Protein AF-A0AAD5RAQ6-F1 (afdb_monomer)

Organism: Parelaphostrongylus tenuis (NCBI:txid148309)

Mean predicted aligned error: 9.07 Å

Secondary structure (DSSP, 8-state):
-----------------GGGGGTTSEE-HHHHHHHHHHHHHHHHHHHHHHHHHHTS--TTHHHHHHHHHHHHHHHHHHHHHHHHH-EE-GGGHHHHHHHHHHHHHHHHHHSPTT-HHHHHHHHHHHHHHHHHHHHHHHHS-TT-HHHHHHHHHHHHHHHHH----HHHHHHHHHHHHHHHHHHHTT-

Foldseek 3Di:
DDDDDDPPPPPPPPPDPPVLVVQLDADEQVNLVVLVVVLCVQLVVLLVVLVVCVVPDDPVCVVVLVVSLVSLLVSLVVSLVSLVNGHYDPNCVLVSLLSNLVSLQSNLVSDDAQDPSSLVSLVSSLVSLVVVLVVCVVPDDLQDPVNVVSLVVNVVSCVRSVDDPPVSVVVSVVSVVVNVVVVVVVD

Nearest PDB structures (foldseek):
  7oqw-assembly1_A-2  TM=5.936E-01  e=3.559E-02  Homo sapiens
  7oqg-assembly1_A  TM=5.899E-01  e=5.285E-02  Homo sapiens
  6bqt-assembly4_K  TM=6.712E-01  e=1.224E-01  Homo sapiens
  6f08-assembly2_J  TM=6.439E-01  e=1.567E-01  Homo sapiens
  8j0o-assembly1_B  TM=4.247E-01  e=1.378E+00  Homo sapiens

Structure (mmCIF, N/CA/C/O backbone):
data_AF-A0AAD5RAQ6-F1
#
_entry.id   AF-A0AAD5RAQ6-F1
#
loop_
_atom_site.group_PDB
_atom_site.id
_atom_site.type_symbol
_atom_site.label_atom_id
_atom_site.label_alt_id
_atom_site.label_comp_id
_atom_site.label_asym_id
_atom_site.label_entity_id
_atom_site.label_seq_id
_atom_site.pdbx_PDB_ins_code
_atom_site.Cartn_x
_atom_site.Cartn_y
_atom_site.Cartn_z
_atom_site.occupancy
_atom_site.B_iso_or_equiv
_atom_site.auth_seq_id
_atom_site.auth_comp_id
_atom_site.auth_asym_id
_atom_site.auth_atom_id
_atom_site.pdbx_PDB_model_num
ATOM 1 N N . MET A 1 1 ? -39.700 9.555 34.618 1.00 32.94 1 MET A N 1
ATOM 2 C CA . MET A 1 1 ? -40.014 8.261 33.981 1.00 32.94 1 MET A CA 1
ATOM 3 C C . MET A 1 1 ? -39.724 8.419 32.501 1.00 32.94 1 MET A C 1
ATOM 5 O O . MET A 1 1 ? -40.141 9.408 31.918 1.00 32.94 1 MET A O 1
ATOM 9 N N . ILE A 1 2 ? -38.868 7.540 31.997 1.00 32.12 2 ILE A N 1
ATOM 10 C CA . ILE A 1 2 ? -38.116 7.611 30.740 1.00 32.12 2 ILE A CA 1
ATOM 11 C C . ILE A 1 2 ? -39.022 7.297 29.551 1.00 32.12 2 ILE A C 1
ATOM 13 O O . ILE A 1 2 ? -39.767 6.332 29.646 1.00 32.12 2 ILE A O 1
ATOM 17 N N . LEU A 1 3 ? -38.861 8.019 28.439 1.00 25.98 3 LEU A N 1
ATOM 18 C CA . LEU A 1 3 ? -38.960 7.480 27.076 1.00 25.98 3 LEU A CA 1
ATOM 19 C C . LEU A 1 3 ? -38.029 8.318 26.178 1.00 25.98 3 LEU A C 1
ATOM 21 O O . LEU A 1 3 ? -38.425 9.342 25.634 1.00 25.98 3 LEU A O 1
ATOM 25 N N . LEU A 1 4 ? -36.757 7.913 26.096 1.00 28.73 4 LEU A N 1
ATOM 26 C CA . LEU A 1 4 ? -35.844 8.344 25.036 1.00 28.73 4 LEU A CA 1
ATOM 27 C C . LEU A 1 4 ? -35.976 7.330 23.902 1.00 28.73 4 LEU A C 1
ATOM 29 O O . LEU A 1 4 ? -35.618 6.161 24.056 1.00 28.73 4 LEU A O 1
ATOM 33 N N . GLU A 1 5 ? -36.546 7.786 22.792 1.00 27.16 5 GLU A N 1
ATOM 34 C CA . GLU A 1 5 ? -36.675 7.018 21.563 1.00 27.16 5 GLU A CA 1
ATOM 35 C C . GLU A 1 5 ? -35.295 6.612 21.043 1.00 27.16 5 GLU A C 1
ATOM 37 O O . GLU A 1 5 ? -34.383 7.416 20.851 1.00 27.16 5 GLU A O 1
ATOM 42 N N . SER A 1 6 ? -35.150 5.308 20.845 1.00 28.86 6 SER A N 1
ATOM 43 C CA . SER A 1 6 ? -33.964 4.666 20.306 1.00 28.86 6 SER A CA 1
ATOM 44 C C . SER A 1 6 ? -33.916 4.898 18.797 1.00 28.86 6 SER A C 1
ATOM 46 O O . SER A 1 6 ? -34.472 4.125 18.017 1.00 28.86 6 SER A O 1
ATOM 48 N N . HIS A 1 7 ? -33.253 5.966 18.356 1.00 28.88 7 HIS A N 1
ATOM 49 C CA . HIS A 1 7 ? -32.913 6.117 16.945 1.00 28.88 7 HIS A CA 1
ATOM 50 C C . HIS A 1 7 ? -31.762 5.174 16.582 1.00 28.88 7 HIS A C 1
ATOM 52 O O . HIS A 1 7 ? -30.581 5.488 16.718 1.00 28.88 7 HIS A O 1
ATOM 58 N N . HIS A 1 8 ? -32.135 3.995 16.083 1.00 31.34 8 HIS A N 1
ATOM 59 C CA . HIS A 1 8 ? -31.284 3.157 15.249 1.00 31.34 8 HIS A CA 1
ATOM 60 C C . HIS A 1 8 ? -30.842 3.954 14.009 1.00 31.34 8 HIS A C 1
ATOM 62 O O . HIS A 1 8 ? -31.530 3.966 12.989 1.00 31.34 8 HIS A O 1
ATOM 68 N N . PHE A 1 9 ? -29.673 4.595 14.068 1.00 29.27 9 PHE A N 1
ATOM 69 C CA . PHE A 1 9 ? -28.974 5.083 12.878 1.00 29.27 9 PHE A CA 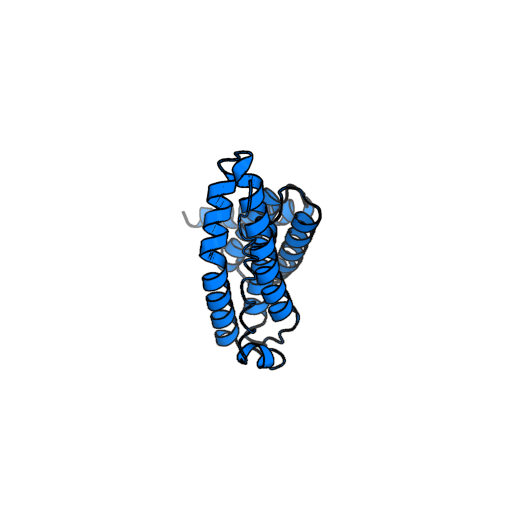1
ATOM 70 C C . PHE A 1 9 ? -28.423 3.885 12.095 1.00 29.27 9 PHE A C 1
ATOM 72 O O . PHE A 1 9 ? -27.255 3.513 12.189 1.00 29.27 9 PHE A O 1
ATOM 79 N N . SER A 1 10 ? -29.294 3.254 11.312 1.00 31.34 10 SER A N 1
ATOM 80 C CA . SER A 1 10 ? -28.866 2.412 10.200 1.00 31.34 10 SER A CA 1
ATOM 81 C C . SER A 1 10 ? -28.463 3.352 9.070 1.00 31.34 10 SER A C 1
ATOM 83 O O . SER A 1 10 ? -29.313 3.812 8.310 1.00 31.34 10 SER A O 1
ATOM 85 N N . LEU A 1 11 ? -27.176 3.703 8.989 1.00 35.50 11 LEU A N 1
ATOM 86 C CA . LEU A 1 11 ? -26.648 4.385 7.807 1.00 35.50 11 LEU A CA 1
ATOM 87 C C . LEU A 1 11 ? -26.933 3.488 6.593 1.00 35.50 11 LEU A C 1
ATOM 89 O O . LEU A 1 11 ? -26.524 2.323 6.605 1.00 35.50 11 LEU A O 1
ATOM 93 N N . PRO A 1 12 ? -27.637 3.976 5.558 1.00 34.47 12 PRO A N 1
ATOM 94 C CA . PRO A 1 12 ? -27.883 3.171 4.379 1.00 34.47 12 PRO A CA 1
ATOM 95 C C . PRO A 1 12 ? -26.532 2.886 3.726 1.00 34.47 12 PRO A C 1
ATOM 97 O O . PRO A 1 12 ? -25.838 3.807 3.290 1.00 34.47 12 PRO A O 1
ATOM 100 N N . CYS A 1 13 ? -26.149 1.607 3.666 1.00 38.59 13 CYS A N 1
ATOM 101 C CA . CYS A 1 13 ? -25.092 1.134 2.784 1.00 38.59 13 CYS A CA 1
ATOM 102 C C . CYS A 1 13 ? -25.464 1.591 1.372 1.00 38.59 13 CYS A C 1
ATOM 104 O O . CYS A 1 13 ? -26.330 0.994 0.731 1.00 38.59 13 CYS A O 1
ATOM 106 N N . GLN A 1 14 ? -24.879 2.699 0.914 1.00 42.97 14 GLN A N 1
ATOM 107 C CA . GLN A 1 14 ? -25.126 3.172 -0.437 1.00 42.97 14 GLN A CA 1
ATOM 108 C C . GLN A 1 14 ? -24.768 2.040 -1.403 1.00 42.97 14 GLN A C 1
ATOM 110 O O . GLN A 1 14 ? -23.710 1.419 -1.243 1.00 42.97 14 GLN A O 1
ATOM 115 N N . PRO A 1 15 ? -25.639 1.738 -2.378 1.00 42.47 15 PRO A N 1
ATOM 116 C CA . PRO A 1 15 ? -25.390 0.660 -3.309 1.00 42.47 15 PRO A CA 1
ATOM 117 C C . PRO A 1 15 ? -24.073 0.923 -4.033 1.00 42.47 15 PRO A C 1
ATOM 119 O O . PRO A 1 15 ? -23.849 2.001 -4.583 1.00 42.47 15 PRO A O 1
ATOM 122 N N . VAL A 1 16 ? -23.211 -0.091 -4.006 1.00 46.41 16 VAL A N 1
ATOM 123 C CA . VAL A 1 16 ? -21.991 -0.208 -4.803 1.00 46.41 16 VAL A CA 1
ATOM 124 C C . VAL A 1 16 ? -22.327 0.243 -6.238 1.00 46.41 16 VAL A C 1
ATOM 126 O O . VAL A 1 16 ? -23.157 -0.410 -6.882 1.00 46.41 16 VAL A O 1
ATOM 129 N N . PRO A 1 17 ? -21.774 1.374 -6.729 1.00 48.56 17 PRO A N 1
ATOM 130 C CA . PRO A 1 17 ? -22.141 1.938 -8.024 1.00 48.56 17 PRO A CA 1
ATOM 131 C C . PRO A 1 17 ? -22.100 0.897 -9.146 1.00 48.56 17 PRO A C 1
ATOM 133 O O . PRO A 1 17 ? -21.186 0.079 -9.201 1.00 48.56 17 PRO A O 1
ATOM 136 N N . ALA A 1 18 ? -23.057 0.935 -10.079 1.00 47.25 18 ALA A N 1
ATOM 137 C CA . ALA A 1 18 ? -23.204 -0.073 -11.137 1.00 47.25 18 ALA A CA 1
ATOM 138 C C . ALA A 1 18 ? -21.935 -0.296 -11.992 1.00 47.25 18 ALA A C 1
ATOM 140 O O . ALA A 1 18 ? -21.772 -1.376 -12.559 1.00 47.25 18 ALA A O 1
ATOM 141 N N . PHE A 1 19 ? -21.010 0.672 -12.045 1.00 47.03 19 PHE A N 1
ATOM 142 C CA . PHE A 1 19 ? -19.716 0.516 -12.721 1.00 47.03 19 PHE A CA 1
ATOM 143 C C . PHE A 1 19 ? -18.821 -0.549 -12.063 1.00 47.03 19 PHE A C 1
ATOM 145 O O . PHE A 1 19 ? -18.052 -1.212 -12.752 1.00 47.03 19 PHE A O 1
ATOM 152 N N . LEU A 1 20 ? -18.979 -0.793 -10.760 1.00 46.56 20 LEU A N 1
ATOM 153 C CA . LEU A 1 20 ? -18.253 -1.837 -10.039 1.00 46.56 20 LEU A CA 1
ATOM 154 C C . LEU A 1 20 ? -18.729 -3.252 -10.432 1.00 46.56 20 LEU A C 1
ATOM 156 O O . LEU A 1 20 ? -18.025 -4.236 -10.228 1.00 46.56 20 LEU A O 1
ATOM 160 N N . ARG A 1 21 ? -19.880 -3.390 -11.109 1.00 50.22 21 ARG A N 1
ATOM 161 C CA . ARG A 1 21 ? -20.268 -4.671 -11.732 1.00 50.22 21 ARG A CA 1
ATOM 162 C C . ARG A 1 21 ? -19.457 -4.995 -12.997 1.00 50.22 21 ARG A C 1
ATOM 164 O O . ARG A 1 21 ? -19.447 -6.153 -13.400 1.00 50.22 21 ARG A O 1
ATOM 171 N N . ARG A 1 22 ? -18.751 -4.019 -13.593 1.00 50.56 22 ARG A N 1
ATOM 172 C CA . ARG A 1 22 ? -17.865 -4.207 -14.766 1.00 50.56 22 ARG A CA 1
ATOM 173 C C . ARG A 1 22 ? -16.407 -4.533 -14.409 1.00 50.56 22 ARG A C 1
ATOM 175 O O . ARG A 1 22 ? -15.569 -4.631 -15.293 1.00 50.56 22 ARG A O 1
ATOM 182 N N . ILE A 1 23 ? -16.080 -4.753 -13.134 1.00 52.31 23 ILE A N 1
ATOM 183 C CA . ILE A 1 23 ? -14.693 -5.021 -12.688 1.00 52.31 23 ILE A CA 1
ATOM 184 C C . ILE A 1 23 ? -14.122 -6.343 -13.234 1.00 52.31 23 ILE A C 1
ATOM 186 O O . ILE A 1 23 ? -12.911 -6.546 -13.240 1.00 52.31 23 ILE A O 1
ATOM 190 N N . ARG A 1 24 ? -14.977 -7.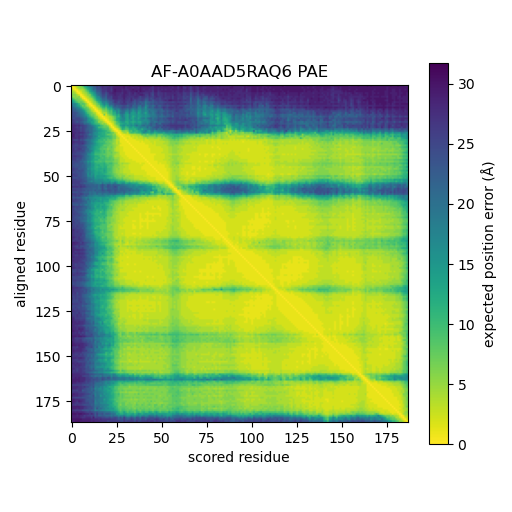234 -13.751 1.00 52.41 24 ARG A N 1
ATOM 191 C CA . ARG A 1 24 ? -14.538 -8.486 -14.388 1.00 52.41 24 ARG A CA 1
ATOM 192 C C . ARG A 1 24 ? -13.908 -8.289 -15.772 1.00 52.41 24 ARG A C 1
ATOM 194 O O . ARG A 1 24 ? -13.284 -9.229 -16.268 1.00 52.41 24 ARG A O 1
ATOM 201 N N . ASP A 1 25 ? -14.061 -7.109 -16.368 1.00 61.62 25 ASP A N 1
ATOM 202 C CA . ASP A 1 25 ? -13.445 -6.758 -17.645 1.00 61.62 25 ASP A CA 1
ATOM 203 C C . ASP A 1 25 ? -12.003 -6.263 -17.450 1.00 61.62 25 ASP A C 1
ATOM 205 O O . ASP A 1 25 ? -11.588 -5.891 -16.350 1.00 61.62 25 ASP A O 1
ATOM 209 N N . THR A 1 26 ? -11.213 -6.284 -18.526 1.00 65.88 26 THR A N 1
ATOM 210 C CA . THR A 1 26 ? -9.807 -5.869 -18.485 1.00 65.88 26 THR A CA 1
ATOM 211 C C . THR A 1 26 ? -9.686 -4.383 -18.129 1.00 65.88 26 THR A C 1
ATOM 213 O O . THR A 1 26 ? -10.060 -3.532 -18.931 1.00 65.88 26 THR A O 1
ATOM 216 N N . GLN A 1 27 ? -9.117 -4.072 -16.963 1.00 73.69 27 GLN A N 1
ATOM 217 C CA . GLN A 1 27 ? -8.993 -2.710 -16.435 1.00 73.69 27 GLN A CA 1
ATOM 218 C C . GLN A 1 27 ? -7.764 -1.995 -17.008 1.00 73.69 27 GLN A C 1
ATOM 220 O O . GLN A 1 27 ? -6.636 -2.488 -16.909 1.00 73.69 27 GLN A O 1
ATOM 225 N N . ASN A 1 28 ? -7.951 -0.807 -17.571 1.00 82.75 28 ASN A N 1
ATOM 226 C CA . ASN A 1 28 ? -6.849 0.046 -18.009 1.00 82.75 28 ASN A CA 1
ATOM 227 C C . ASN A 1 28 ? -6.379 1.002 -16.891 1.00 82.75 28 ASN A C 1
ATOM 229 O O . ASN A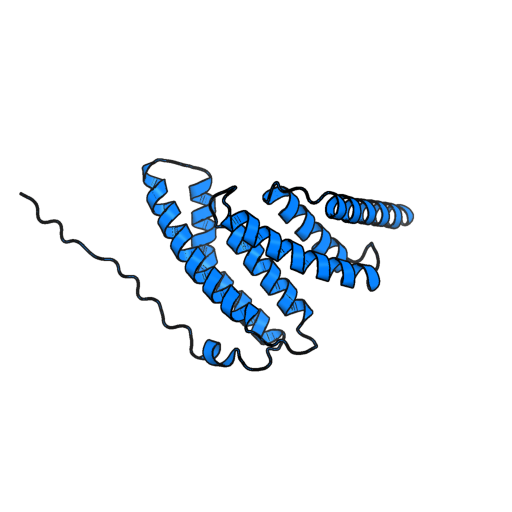 1 28 ? -6.998 1.144 -15.837 1.00 82.75 28 ASN A O 1
ATOM 233 N N . ARG A 1 29 ? -5.259 1.698 -17.122 1.00 78.88 29 ARG A N 1
ATOM 234 C CA . ARG A 1 29 ? -4.659 2.618 -16.137 1.00 78.88 29 ARG A CA 1
ATOM 235 C C . ARG A 1 29 ? -5.598 3.760 -15.715 1.00 78.88 29 ARG A C 1
ATOM 237 O O . ARG A 1 29 ? -5.538 4.193 -14.567 1.00 78.88 29 ARG A O 1
ATOM 244 N N . GLY A 1 30 ? -6.429 4.263 -16.627 1.00 83.44 30 GLY A N 1
ATOM 245 C CA . GLY A 1 30 ? -7.369 5.351 -16.345 1.00 83.44 30 GLY A CA 1
ATOM 246 C C . GLY A 1 30 ? -8.488 4.919 -15.399 1.00 83.44 30 GLY A C 1
ATOM 247 O O . GLY A 1 30 ? -8.814 5.649 -14.465 1.00 83.44 30 GLY A O 1
ATOM 248 N N . GLU A 1 31 ? -9.015 3.711 -15.590 1.00 86.94 31 GLU A N 1
ATOM 249 C CA . GLU A 1 31 ? -10.056 3.127 -14.734 1.00 86.94 31 GLU A CA 1
ATOM 250 C C . GLU A 1 31 ? -9.539 2.874 -13.315 1.00 86.94 31 GLU A C 1
ATOM 252 O O . GLU A 1 31 ? -10.181 3.268 -12.342 1.00 86.94 31 GLU A O 1
ATOM 257 N N . LEU A 1 32 ? -8.324 2.334 -13.195 1.00 86.56 32 LEU A N 1
ATOM 258 C CA . LEU A 1 32 ? -7.647 2.149 -11.911 1.00 86.56 32 LEU A CA 1
ATOM 259 C C . LEU A 1 32 ? -7.409 3.478 -11.175 1.00 86.56 32 LEU A C 1
ATOM 261 O O . LEU A 1 32 ? -7.619 3.576 -9.965 1.00 86.56 32 LEU A O 1
ATOM 265 N N . LEU A 1 33 ? -7.008 4.530 -11.898 1.00 87.56 33 LEU A N 1
ATOM 266 C CA . LEU A 1 33 ? -6.838 5.864 -11.317 1.00 87.56 33 LEU A CA 1
ATOM 267 C C . LEU A 1 33 ? -8.172 6.453 -10.845 1.00 87.56 33 LEU A C 1
ATOM 269 O O . LEU A 1 33 ? -8.227 7.090 -9.793 1.00 87.56 33 LEU A O 1
ATOM 273 N N . TYR A 1 34 ? -9.239 6.265 -11.618 1.00 89.31 34 TYR A N 1
ATOM 274 C CA . TYR A 1 34 ? -10.573 6.711 -11.233 1.00 89.31 34 TYR A CA 1
ATOM 275 C C . TYR A 1 34 ? -11.058 5.990 -9.971 1.00 89.31 34 TYR A C 1
ATOM 277 O O . TYR A 1 34 ? -11.526 6.641 -9.037 1.00 89.31 34 TYR A O 1
ATOM 285 N N . LEU A 1 35 ? -10.866 4.670 -9.905 1.00 90.50 35 LEU A N 1
ATOM 286 C CA . LEU A 1 35 ? -11.190 3.872 -8.729 1.00 90.50 35 LEU A CA 1
ATOM 287 C C . LEU A 1 35 ? -10.426 4.367 -7.489 1.00 90.50 35 LEU A C 1
ATOM 289 O O . LEU A 1 35 ? -11.049 4.574 -6.448 1.00 90.50 35 LEU A O 1
ATOM 293 N N . LYS A 1 36 ? -9.116 4.641 -7.613 1.00 91.56 36 LYS A N 1
ATOM 294 C CA . LYS A 1 36 ? -8.318 5.247 -6.533 1.00 91.56 36 LYS A CA 1
ATOM 295 C C . LYS A 1 36 ? -8.951 6.549 -6.045 1.00 91.56 36 LYS A C 1
ATOM 297 O O . LYS A 1 36 ? -9.156 6.716 -4.850 1.00 91.56 36 LYS A O 1
ATOM 302 N N . LYS A 1 37 ? -9.279 7.466 -6.962 1.00 93.12 37 LYS A N 1
ATOM 303 C CA . LYS A 1 37 ? -9.876 8.767 -6.615 1.00 93.12 37 LYS A CA 1
ATOM 304 C C . LYS A 1 37 ? -11.200 8.611 -5.871 1.00 93.12 37 LYS A C 1
ATOM 306 O O . LYS A 1 37 ? -11.415 9.306 -4.884 1.00 93.12 37 LYS A O 1
ATOM 311 N N . LEU A 1 38 ? -12.060 7.701 -6.329 1.00 92.50 38 LEU A N 1
ATOM 312 C CA . LEU A 1 38 ? -13.339 7.431 -5.679 1.00 92.50 38 LEU A CA 1
ATOM 313 C C . LEU A 1 38 ? -13.143 6.879 -4.264 1.00 92.50 38 LEU A C 1
ATOM 315 O O . LEU A 1 38 ? -13.822 7.320 -3.341 1.00 92.50 38 LEU A O 1
ATOM 319 N N . HIS A 1 39 ? -12.221 5.929 -4.097 1.00 92.38 39 HIS A N 1
ATOM 320 C CA . HIS A 1 39 ? -11.917 5.363 -2.790 1.00 92.38 39 HIS A CA 1
ATOM 321 C C . HIS A 1 39 ? -11.352 6.425 -1.841 1.00 92.38 39 HIS A C 1
ATOM 323 O O . HIS A 1 39 ? -11.897 6.598 -0.757 1.00 92.38 39 HIS A O 1
ATOM 329 N N . CYS A 1 40 ? -10.350 7.200 -2.272 1.00 92.50 40 CYS A N 1
ATOM 330 C CA . CYS A 1 40 ? -9.773 8.278 -1.463 1.00 92.50 40 CYS A CA 1
ATOM 331 C C . CYS A 1 40 ? -10.837 9.286 -1.011 1.00 92.50 40 CYS A C 1
ATOM 333 O O . CYS A 1 40 ? -10.907 9.595 0.170 1.00 92.50 40 CYS A O 1
ATOM 335 N N . ALA A 1 41 ? -11.709 9.738 -1.917 1.00 92.69 41 ALA A N 1
ATOM 336 C CA . ALA A 1 41 ? -12.788 10.665 -1.571 1.00 92.69 41 ALA A CA 1
ATOM 337 C C . ALA A 1 41 ? -13.808 10.072 -0.581 1.00 92.69 41 ALA A C 1
ATOM 339 O O . ALA A 1 41 ? -14.514 10.815 0.091 1.00 92.69 41 ALA A O 1
ATOM 340 N N . ARG A 1 42 ? -13.922 8.740 -0.507 1.00 93.81 42 ARG A N 1
ATOM 341 C CA . ARG A 1 42 ? -14.830 8.059 0.421 1.00 93.81 42 ARG A CA 1
ATOM 342 C C . ARG A 1 42 ? -14.247 7.925 1.825 1.00 93.81 42 ARG A C 1
ATOM 344 O O . ARG A 1 42 ? -15.029 7.918 2.770 1.00 93.81 42 ARG A O 1
ATOM 351 N N . VAL A 1 43 ? -12.933 7.742 1.948 1.00 94.75 43 VAL A N 1
ATOM 352 C CA . VAL A 1 43 ? -12.285 7.419 3.230 1.00 94.75 43 VAL A CA 1
ATOM 353 C C . VAL A 1 43 ? -11.557 8.601 3.865 1.00 94.75 43 VAL A C 1
ATOM 355 O O . VAL A 1 43 ? -11.348 8.561 5.068 1.00 94.75 43 VAL A O 1
ATOM 358 N N . SER A 1 44 ? -11.216 9.655 3.113 1.00 93.19 44 SER A N 1
ATOM 359 C CA . SER A 1 44 ? -10.320 10.722 3.588 1.00 93.19 44 SER A CA 1
ATOM 360 C C . SER A 1 44 ? -10.768 11.386 4.891 1.00 93.19 44 SER A C 1
ATOM 362 O O . SER A 1 44 ? -9.968 11.514 5.808 1.00 93.19 44 SER A O 1
ATOM 364 N N . GLU A 1 45 ? -12.046 11.761 5.002 1.00 93.25 45 GLU A N 1
ATOM 365 C CA . GLU A 1 45 ? -12.571 12.417 6.212 1.00 93.25 45 GLU A CA 1
ATOM 366 C C . GLU A 1 45 ? -12.492 11.490 7.435 1.00 93.25 45 GLU A C 1
ATOM 368 O O . GLU A 1 45 ? -12.057 11.902 8.508 1.00 93.25 45 GLU A O 1
ATOM 373 N N . ASP A 1 46 ? -12.846 10.216 7.252 1.00 93.62 46 ASP A N 1
ATOM 374 C CA . ASP A 1 46 ? -12.801 9.202 8.307 1.00 93.62 46 ASP A CA 1
ATOM 375 C C . ASP A 1 46 ? -11.366 8.892 8.749 1.00 93.62 46 ASP A C 1
ATOM 377 O O . ASP A 1 46 ? -11.122 8.615 9.925 1.00 93.62 46 ASP A O 1
ATOM 381 N N . GLU A 1 47 ? -10.417 8.886 7.809 1.00 92.88 47 GLU A N 1
ATOM 382 C CA . GLU A 1 47 ? -8.998 8.675 8.093 1.00 92.88 47 GLU A CA 1
ATOM 383 C C . GLU A 1 47 ? -8.408 9.839 8.882 1.00 92.88 47 GLU A C 1
ATOM 385 O O . GLU A 1 47 ? -7.760 9.607 9.906 1.00 92.88 47 GLU A O 1
ATOM 390 N N . ASP A 1 48 ? -8.670 11.071 8.445 1.00 92.75 48 ASP A N 1
ATOM 391 C CA . ASP A 1 48 ? -8.215 12.283 9.125 1.00 92.75 48 ASP A CA 1
ATOM 392 C C . ASP A 1 48 ? -8.789 12.357 10.549 1.00 92.75 48 ASP A C 1
ATOM 394 O O . ASP A 1 48 ? -8.064 12.632 11.513 1.00 92.75 48 ASP A O 1
ATOM 398 N N . GLU A 1 49 ? -10.076 12.029 10.710 1.00 92.19 49 GLU A N 1
ATOM 399 C CA . GLU A 1 49 ? -10.724 11.954 12.019 1.00 92.19 49 GLU A CA 1
ATOM 400 C C . GLU A 1 49 ? -10.102 10.852 12.891 1.00 92.19 49 GLU A C 1
ATOM 402 O O . GLU A 1 49 ? -9.752 11.098 14.048 1.00 92.19 49 GLU A O 1
ATOM 407 N N . LEU A 1 50 ? -9.889 9.649 12.345 1.00 91.00 50 LEU A N 1
ATOM 408 C CA . LEU A 1 50 ? -9.279 8.545 13.088 1.00 91.00 50 LEU A CA 1
ATOM 409 C C . LEU A 1 50 ? -7.864 8.896 13.570 1.00 91.00 50 LEU A C 1
ATOM 411 O O . LEU A 1 50 ? -7.510 8.555 14.704 1.00 91.00 50 LEU A O 1
ATOM 415 N N . VAL A 1 51 ? -7.062 9.568 12.739 1.00 89.00 51 VAL A N 1
ATOM 416 C CA . VAL A 1 51 ? -5.721 10.046 13.110 1.00 89.00 51 VAL A CA 1
ATOM 417 C C . VAL A 1 51 ? -5.818 11.073 14.237 1.00 89.00 51 VAL A C 1
ATOM 419 O O . VAL A 1 51 ? -5.143 10.920 15.256 1.00 89.00 51 VAL A O 1
ATOM 422 N N . SER A 1 52 ? -6.696 12.069 14.098 1.00 88.75 52 SER A N 1
ATOM 423 C CA . SER A 1 52 ? -6.909 13.118 15.103 1.00 88.75 52 SER A CA 1
ATOM 424 C C . SER A 1 52 ? -7.294 12.546 16.476 1.00 88.75 52 SER A C 1
ATOM 426 O O . SER A 1 52 ? -6.679 12.878 17.498 1.00 88.75 52 SER A O 1
ATOM 428 N N . LEU A 1 53 ? -8.258 11.619 16.497 1.00 86.81 53 LEU A N 1
ATOM 429 C CA . LEU A 1 53 ? -8.751 10.987 17.723 1.00 86.81 53 LEU A CA 1
ATOM 430 C C . LEU A 1 53 ? -7.731 10.025 18.344 1.00 86.81 53 LEU A C 1
ATOM 432 O O . LEU A 1 53 ? -7.637 9.927 19.567 1.00 86.81 53 LEU A O 1
ATOM 436 N N . SER A 1 54 ? -6.926 9.340 17.526 1.00 79.69 54 SER A N 1
ATOM 437 C CA . SER A 1 54 ? -5.894 8.417 18.023 1.00 79.69 54 SER A CA 1
ATOM 438 C C . SER A 1 54 ? -4.762 9.132 18.774 1.00 79.69 54 SER A C 1
ATOM 440 O O . SER A 1 54 ? -4.092 8.505 19.594 1.00 79.69 54 SER A O 1
ATOM 442 N N . CYS A 1 55 ? -4.564 10.433 18.541 1.00 78.38 55 CYS A N 1
ATOM 443 C CA . CYS A 1 55 ? -3.591 11.257 19.264 1.00 78.38 55 CYS A CA 1
ATOM 444 C C . CYS A 1 55 ? -4.080 11.724 20.651 1.00 78.38 55 CYS A C 1
ATOM 446 O O . CYS A 1 55 ? -3.257 12.150 21.460 1.00 78.38 55 CYS A O 1
ATOM 448 N N . HIS A 1 56 ? -5.384 11.633 20.949 1.00 71.88 56 HIS A N 1
ATOM 449 C CA . HIS A 1 56 ? -5.986 12.148 22.188 1.00 71.88 56 HIS A CA 1
ATOM 450 C C . HIS A 1 56 ? -6.968 11.137 22.807 1.00 71.88 56 HIS A C 1
ATOM 452 O O . HIS A 1 56 ? -8.180 11.356 22.787 1.00 71.88 56 HIS A O 1
ATOM 458 N N . PRO A 1 57 ? -6.483 10.013 23.362 1.00 63.03 57 PRO A N 1
ATOM 459 C CA . PRO A 1 57 ? -7.360 8.973 23.884 1.00 63.03 57 PRO A CA 1
ATOM 460 C C . PRO A 1 57 ? -8.049 9.430 25.181 1.00 63.03 57 PRO A C 1
ATOM 462 O O . PRO A 1 57 ? -7.444 9.450 26.251 1.00 63.03 57 PRO A O 1
ATOM 465 N N . GLN A 1 58 ? -9.332 9.781 25.091 1.00 75.00 58 GLN A N 1
ATOM 466 C CA . GLN A 1 58 ? -10.246 9.890 26.234 1.00 75.00 58 GLN A CA 1
ATOM 467 C C . GLN A 1 58 ? -11.246 8.726 26.173 1.00 75.00 58 GLN A C 1
ATOM 469 O O . GLN A 1 58 ? -11.605 8.276 25.088 1.00 75.00 58 GLN A O 1
ATOM 474 N N . ILE A 1 59 ? -11.709 8.226 27.322 1.00 63.97 59 ILE A N 1
ATOM 475 C CA . ILE A 1 59 ? -12.556 7.015 27.405 1.00 63.97 59 ILE A CA 1
ATOM 476 C C . ILE A 1 59 ? -13.863 7.167 26.597 1.00 63.97 59 ILE A C 1
ATOM 478 O O . ILE A 1 59 ? -14.316 6.219 25.961 1.00 63.97 59 ILE A O 1
ATOM 482 N N . GLU A 1 60 ? -14.431 8.374 26.537 1.00 65.56 60 GLU A N 1
ATOM 483 C CA . GLU A 1 60 ? -15.635 8.678 25.742 1.00 65.56 60 GLU A CA 1
ATOM 484 C C . GLU A 1 60 ? -15.389 8.613 24.219 1.00 65.56 60 GLU A C 1
ATOM 486 O O . GLU A 1 60 ? -16.319 8.419 23.438 1.00 65.56 60 GLU A O 1
ATOM 491 N N . ILE A 1 61 ? -14.128 8.699 23.785 1.00 79.31 61 ILE A N 1
ATOM 492 C CA . ILE A 1 61 ? -13.710 8.702 22.376 1.00 79.31 61 ILE A CA 1
ATOM 493 C C . ILE A 1 61 ? -13.502 7.271 21.846 1.00 79.31 61 ILE A C 1
ATOM 495 O O . ILE A 1 61 ? -13.543 7.040 20.636 1.00 79.31 61 ILE A O 1
ATOM 499 N N . GLU A 1 62 ? -13.340 6.273 22.722 1.00 82.69 62 GLU A N 1
ATOM 500 C CA . GLU A 1 62 ? -13.068 4.892 22.303 1.00 82.69 62 GLU A CA 1
ATOM 501 C C . GLU A 1 62 ? -14.191 4.294 21.449 1.00 82.69 62 GLU A C 1
ATOM 503 O O . GLU A 1 62 ? -13.915 3.590 20.473 1.00 82.69 62 GLU A O 1
ATOM 508 N N . GLN A 1 63 ? -15.454 4.594 21.770 1.00 84.31 63 GLN A N 1
ATOM 509 C CA . GLN A 1 63 ? -16.595 4.137 20.971 1.00 84.31 63 GLN A CA 1
ATOM 510 C C . GLN A 1 63 ? -16.566 4.754 19.568 1.00 84.31 63 GLN A C 1
ATOM 512 O O . GLN A 1 63 ? -16.719 4.033 18.581 1.00 84.31 63 GLN A O 1
ATOM 517 N N . ASN A 1 64 ? -16.273 6.052 19.461 1.00 86.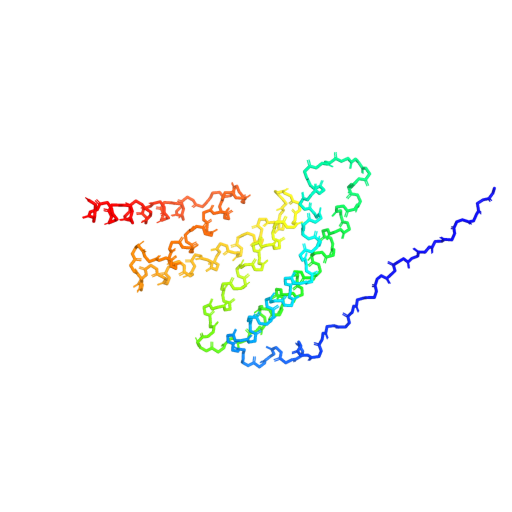75 64 ASN A N 1
ATOM 518 C CA . ASN A 1 64 ? -16.162 6.753 18.179 1.00 86.75 64 ASN A CA 1
ATOM 519 C C . ASN A 1 64 ? -15.011 6.195 17.333 1.00 86.75 64 ASN A C 1
ATOM 521 O O . ASN A 1 64 ? -15.211 5.867 16.163 1.00 86.75 64 ASN A O 1
ATOM 525 N N . ILE A 1 65 ? -13.842 5.962 17.941 1.00 89.69 65 ILE A N 1
ATOM 526 C CA . ILE A 1 65 ? -12.705 5.303 17.280 1.00 89.69 65 ILE A CA 1
ATOM 527 C C . ILE A 1 65 ? -13.113 3.919 16.762 1.00 89.69 65 ILE A C 1
ATOM 529 O O . ILE A 1 65 ? -12.794 3.560 15.628 1.00 89.69 65 ILE A O 1
ATOM 533 N N . GLN A 1 66 ? -13.829 3.120 17.557 1.00 89.56 66 GLN A N 1
ATOM 534 C CA . GLN A 1 66 ? -14.292 1.806 17.108 1.00 89.56 66 GLN A CA 1
ATOM 535 C C . GLN A 1 66 ? -15.283 1.903 15.943 1.00 89.56 66 GLN A C 1
ATOM 537 O O . GLN A 1 66 ? -15.191 1.104 15.008 1.00 89.56 66 GLN A O 1
ATOM 542 N N . HIS A 1 67 ? -16.210 2.862 15.972 1.00 90.88 67 HIS A N 1
ATOM 543 C CA . HIS A 1 67 ? -17.151 3.091 14.878 1.00 90.88 67 HIS A CA 1
ATOM 544 C C . HIS A 1 67 ? -16.437 3.497 13.583 1.00 90.88 67 HIS A C 1
ATOM 546 O O . HIS A 1 67 ? -16.685 2.873 12.546 1.00 90.88 67 HIS A O 1
ATOM 552 N N . LEU A 1 68 ? -15.494 4.442 13.650 1.00 93.06 68 LEU A N 1
ATOM 553 C CA . LEU A 1 68 ? -14.666 4.851 12.510 1.00 93.06 68 LEU A CA 1
ATOM 554 C C . LEU A 1 68 ? -13.877 3.675 11.938 1.00 93.06 68 LEU A C 1
ATOM 556 O O . LEU A 1 68 ? -13.938 3.407 10.740 1.00 93.06 68 LEU A O 1
ATOM 560 N N . ARG A 1 69 ? -13.214 2.892 12.796 1.00 94.06 69 ARG A N 1
ATOM 561 C CA . ARG A 1 69 ? -12.458 1.707 12.364 1.00 94.06 69 ARG A CA 1
ATOM 562 C C . ARG A 1 69 ? -13.325 0.671 11.656 1.00 94.06 69 ARG A C 1
ATOM 564 O O . ARG A 1 69 ? -12.860 0.060 10.699 1.00 94.06 69 ARG A O 1
ATOM 571 N N . ARG A 1 70 ? -14.569 0.450 12.102 1.00 93.62 70 ARG A N 1
ATOM 572 C CA . ARG A 1 70 ? -15.508 -0.471 11.427 1.00 93.62 70 ARG A CA 1
ATOM 573 C C . ARG A 1 70 ? -15.937 0.061 10.061 1.00 93.62 70 ARG A C 1
ATOM 575 O O . ARG A 1 70 ? -16.019 -0.713 9.112 1.00 93.62 70 ARG A O 1
ATOM 582 N N . ARG A 1 71 ? -16.201 1.366 9.957 1.00 94.38 71 ARG A N 1
ATOM 583 C CA . ARG A 1 71 ? -16.594 2.010 8.697 1.00 94.38 71 ARG A CA 1
ATOM 584 C C . ARG A 1 71 ? -15.454 1.981 7.676 1.00 94.38 71 ARG A C 1
ATOM 586 O O . ARG A 1 71 ? -15.661 1.544 6.546 1.00 94.38 71 ARG A O 1
ATOM 593 N N . LEU A 1 72 ? -14.244 2.331 8.105 1.00 95.88 72 LEU A N 1
ATOM 594 C CA . LEU A 1 72 ? -13.030 2.234 7.297 1.00 95.88 72 LEU A CA 1
ATOM 595 C C . LEU A 1 72 ? -12.720 0.787 6.890 1.00 95.88 72 LEU A C 1
ATOM 597 O O . LEU A 1 72 ? -12.450 0.546 5.719 1.00 95.88 72 LEU A O 1
ATOM 601 N N . ASP A 1 73 ? -12.830 -0.187 7.805 1.00 96.00 73 ASP A N 1
ATOM 602 C CA . ASP A 1 73 ? -12.660 -1.617 7.488 1.00 96.00 73 ASP A CA 1
ATOM 603 C C . ASP A 1 73 ? -13.581 -2.067 6.353 1.00 96.00 73 ASP A C 1
ATOM 605 O O . ASP A 1 73 ? -13.138 -2.754 5.436 1.00 96.00 73 ASP A O 1
ATOM 609 N N . TYR A 1 74 ? -14.848 -1.656 6.391 1.00 95.44 74 TYR A N 1
ATOM 610 C CA . TYR A 1 74 ? -15.805 -1.981 5.340 1.00 95.44 74 TYR A CA 1
ATOM 611 C C . TYR A 1 74 ? -15.382 -1.408 3.979 1.00 95.44 74 TYR A C 1
ATOM 613 O O . TYR A 1 74 ? -15.371 -2.131 2.982 1.00 95.44 74 TYR A O 1
ATOM 621 N N . TYR A 1 75 ? -15.006 -0.126 3.924 1.00 95.00 75 TYR A N 1
ATOM 622 C CA . TYR A 1 75 ? -14.614 0.512 2.665 1.00 95.00 75 TYR A CA 1
ATOM 623 C C . TYR A 1 75 ? -13.296 -0.021 2.109 1.00 95.00 75 TYR A C 1
ATOM 625 O O . TYR A 1 75 ? -13.190 -0.215 0.897 1.00 95.00 75 TYR A O 1
ATOM 633 N N . TYR A 1 76 ? -12.319 -0.285 2.976 1.00 97.06 76 TYR A N 1
ATOM 634 C CA . TYR A 1 76 ? -11.048 -0.867 2.571 1.00 97.06 76 TYR A CA 1
ATOM 635 C C . TYR A 1 76 ? -11.212 -2.292 2.059 1.00 97.06 76 TYR A C 1
ATOM 637 O O . TYR A 1 76 ? -10.730 -2.576 0.970 1.00 97.06 76 TYR A O 1
ATOM 645 N N . LYS A 1 77 ? -11.964 -3.157 2.750 1.00 95.62 77 LYS A N 1
ATOM 646 C CA . LYS A 1 77 ? -12.241 -4.518 2.258 1.00 95.62 77 LYS A CA 1
ATOM 647 C C . LYS A 1 77 ? -12.943 -4.514 0.910 1.00 95.62 77 LYS A C 1
ATOM 649 O O . LYS A 1 77 ? -12.528 -5.225 0.008 1.00 95.62 77 LYS A O 1
ATOM 654 N N . ALA A 1 78 ? -13.963 -3.672 0.744 1.00 93.62 78 ALA A N 1
ATOM 655 C CA . ALA A 1 78 ? -14.644 -3.560 -0.540 1.00 93.62 78 ALA A CA 1
ATOM 656 C C . ALA A 1 78 ? -13.673 -3.130 -1.656 1.00 93.62 78 ALA A C 1
ATOM 658 O O . ALA A 1 78 ? -13.726 -3.666 -2.759 1.00 93.62 78 ALA A O 1
ATOM 659 N N . TYR A 1 79 ? -12.777 -2.181 -1.377 1.00 94.69 79 TYR A N 1
ATOM 660 C CA . TYR A 1 79 ? -11.763 -1.724 -2.327 1.00 94.69 79 TYR A CA 1
ATOM 661 C C . TYR A 1 79 ? -10.698 -2.793 -2.626 1.00 94.69 79 TYR A C 1
ATOM 663 O O . TYR A 1 79 ? -10.336 -2.985 -3.786 1.00 94.69 79 TYR A O 1
ATOM 671 N N . GLU A 1 80 ? -10.249 -3.529 -1.611 1.00 95.50 80 GLU A N 1
ATOM 672 C CA . GLU A 1 80 ? -9.348 -4.676 -1.745 1.00 95.50 80 GLU A CA 1
ATOM 673 C C . GLU A 1 80 ? -9.977 -5.774 -2.602 1.00 95.50 80 GLU A C 1
ATOM 675 O O . GLU A 1 80 ? -9.356 -6.190 -3.572 1.00 95.50 80 GLU A O 1
ATOM 680 N N . ASP A 1 81 ? -11.225 -6.171 -2.337 1.00 94.06 81 ASP A N 1
ATOM 681 C CA . ASP A 1 81 ? -11.947 -7.192 -3.109 1.00 94.06 81 ASP A CA 1
ATOM 682 C C . ASP A 1 81 ? -12.051 -6.808 -4.595 1.00 94.06 81 ASP A C 1
ATOM 684 O O . ASP A 1 81 ? -11.887 -7.635 -5.500 1.00 94.06 81 ASP A O 1
ATOM 688 N N . ILE A 1 82 ? -12.306 -5.525 -4.869 1.00 91.50 82 ILE A N 1
ATOM 689 C CA . ILE A 1 82 ? -12.328 -4.973 -6.226 1.00 91.50 82 ILE A CA 1
ATOM 690 C C . ILE A 1 82 ? -10.956 -5.129 -6.889 1.00 91.50 82 ILE A C 1
ATOM 692 O O . ILE A 1 82 ? -10.872 -5.590 -8.026 1.00 91.50 82 ILE A O 1
ATOM 696 N N . LEU A 1 83 ? -9.882 -4.743 -6.200 1.00 93.38 83 LEU A N 1
ATOM 697 C CA . LEU A 1 83 ? -8.533 -4.806 -6.750 1.00 93.38 83 LEU A CA 1
ATOM 698 C C . LEU A 1 83 ? -8.037 -6.252 -6.892 1.00 93.38 83 LEU A C 1
ATOM 700 O O . LEU A 1 83 ? -7.475 -6.583 -7.930 1.00 93.38 83 LEU A O 1
ATOM 704 N N . GLU A 1 84 ? -8.273 -7.128 -5.917 1.00 94.25 84 GLU A N 1
ATOM 705 C CA . GLU A 1 84 ? -7.910 -8.551 -5.972 1.00 94.25 84 GLU A CA 1
ATOM 706 C C . GLU A 1 84 ? -8.621 -9.273 -7.133 1.00 94.25 84 GLU A C 1
ATOM 708 O O . GLU A 1 84 ? -8.042 -10.160 -7.762 1.00 94.25 84 GLU A O 1
ATOM 713 N N . SER A 1 85 ? -9.863 -8.885 -7.450 1.00 90.31 85 SER A N 1
ATOM 714 C CA . SER A 1 85 ? -10.649 -9.486 -8.539 1.00 90.31 85 SER A CA 1
ATOM 715 C C . SER A 1 85 ? -10.445 -8.833 -9.912 1.00 90.31 85 SER A C 1
ATOM 717 O O . SER A 1 85 ? -10.845 -9.411 -10.931 1.00 90.31 85 SER A O 1
ATOM 719 N N . ALA A 1 86 ? -9.816 -7.656 -9.963 1.00 87.69 86 ALA A N 1
ATOM 720 C CA . ALA A 1 86 ? -9.559 -6.932 -11.199 1.00 87.69 86 ALA A CA 1
ATOM 721 C C . ALA A 1 86 ? -8.550 -7.664 -12.097 1.00 87.69 86 ALA A C 1
ATOM 723 O O . ALA A 1 86 ? -7.555 -8.230 -11.645 1.00 87.69 86 ALA A O 1
ATOM 724 N N . ARG A 1 87 ? -8.774 -7.591 -13.412 1.00 88.88 87 ARG A N 1
ATOM 725 C CA . ARG A 1 87 ? -7.842 -8.099 -14.429 1.00 88.88 87 ARG A CA 1
ATOM 726 C C . ARG A 1 87 ? -7.179 -6.922 -15.139 1.00 88.88 87 ARG A C 1
ATOM 728 O O . ARG A 1 87 ? -7.775 -6.386 -16.067 1.00 88.88 87 ARG A O 1
ATOM 735 N N . PRO A 1 88 ? -5.986 -6.463 -14.735 1.00 88.62 88 PRO A N 1
ATOM 736 C CA . PRO A 1 88 ? -5.366 -5.318 -15.389 1.00 88.62 88 PRO A CA 1
ATOM 737 C C . PRO A 1 88 ? -4.934 -5.645 -16.825 1.00 88.62 88 PRO A C 1
ATOM 739 O O . PRO A 1 88 ? -4.437 -6.734 -17.121 1.00 88.62 88 PRO A O 1
ATOM 742 N N . ALA A 1 89 ? -5.062 -4.669 -17.724 1.00 88.31 89 ALA A N 1
ATOM 743 C CA . ALA A 1 89 ? -4.398 -4.694 -19.022 1.00 88.31 89 ALA A CA 1
ATOM 744 C C . ALA A 1 89 ? -2.875 -4.804 -18.834 1.00 88.31 89 ALA A C 1
ATOM 746 O O . ALA A 1 89 ? -2.332 -4.344 -17.830 1.00 88.31 89 ALA A O 1
ATOM 747 N N . LYS A 1 90 ? -2.153 -5.348 -19.823 1.00 86.19 90 LYS A N 1
ATOM 748 C CA . LYS A 1 90 ? -0.691 -5.554 -19.730 1.00 86.19 90 LYS A CA 1
ATOM 749 C C . LYS A 1 90 ? 0.081 -4.283 -19.344 1.00 86.19 90 LYS A C 1
ATOM 751 O O . LYS A 1 90 ? 1.018 -4.349 -18.561 1.00 86.19 90 LYS A O 1
ATOM 756 N N . ASN A 1 91 ? -0.337 -3.124 -19.855 1.00 83.06 91 ASN A N 1
ATOM 757 C CA . ASN A 1 91 ? 0.268 -1.821 -19.553 1.00 83.06 91 ASN A CA 1
ATOM 758 C C . ASN A 1 91 ? -0.155 -1.225 -18.194 1.00 83.06 91 ASN A C 1
ATOM 760 O O . ASN A 1 91 ? 0.355 -0.178 -17.802 1.00 83.06 91 ASN A O 1
ATOM 764 N N . ALA A 1 92 ? -1.097 -1.858 -17.495 1.00 86.62 92 ALA A N 1
ATOM 765 C CA . ALA A 1 92 ? -1.663 -1.409 -16.228 1.00 86.62 92 ALA A CA 1
ATOM 766 C C . ALA A 1 92 ? -1.287 -2.317 -15.044 1.00 86.62 92 ALA A C 1
ATOM 768 O O . ALA A 1 92 ? -1.587 -1.958 -13.909 1.00 86.62 92 ALA A O 1
ATOM 769 N N . VAL A 1 93 ? -0.602 -3.445 -15.279 1.00 88.94 93 VAL A N 1
ATOM 770 C CA . VAL A 1 93 ? -0.207 -4.418 -14.238 1.00 88.94 93 VAL A CA 1
ATOM 771 C C . VAL A 1 93 ? 0.562 -3.753 -13.095 1.00 88.94 93 VAL A C 1
ATOM 773 O O . VAL A 1 93 ? 0.211 -3.940 -11.937 1.00 88.94 93 VAL A O 1
ATOM 776 N N . LEU A 1 94 ? 1.560 -2.920 -13.405 1.00 86.75 94 LEU A N 1
ATOM 777 C CA . LEU A 1 94 ? 2.351 -2.236 -12.374 1.00 86.75 94 LEU A CA 1
ATOM 778 C C . LEU A 1 94 ? 1.504 -1.256 -11.554 1.00 86.75 94 LEU A C 1
ATOM 780 O O . LEU A 1 94 ? 1.593 -1.230 -10.331 1.00 86.75 94 LEU A O 1
ATOM 784 N N . ALA A 1 95 ? 0.653 -0.471 -12.220 1.00 87.56 95 ALA A N 1
ATOM 785 C CA . ALA A 1 95 ? -0.237 0.465 -11.538 1.00 87.56 95 ALA A CA 1
ATOM 786 C C . ALA A 1 95 ? -1.227 -0.273 -10.627 1.00 87.56 95 ALA A C 1
ATOM 788 O O . ALA A 1 95 ? -1.476 0.164 -9.510 1.00 87.56 95 ALA A O 1
ATOM 789 N N . HIS A 1 96 ? -1.753 -1.409 -11.085 1.00 92.81 96 HIS A N 1
ATOM 790 C CA . HIS A 1 96 ? -2.629 -2.276 -10.303 1.00 92.81 96 HIS A CA 1
ATOM 791 C C . HIS A 1 96 ? -1.930 -2.853 -9.069 1.00 92.81 96 HIS A C 1
ATOM 793 O O . HIS A 1 96 ? -2.466 -2.737 -7.971 1.00 92.81 96 HIS A O 1
ATOM 799 N N . GLN A 1 97 ? -0.715 -3.386 -9.221 1.00 94.12 97 GLN A N 1
ATOM 800 C CA . GLN A 1 97 ? 0.067 -3.913 -8.099 1.00 94.12 97 GLN A CA 1
ATOM 801 C C . GLN A 1 97 ? 0.373 -2.835 -7.054 1.00 94.12 97 GLN A C 1
ATOM 803 O O . GLN A 1 97 ? 0.195 -3.080 -5.864 1.00 94.12 97 GLN A O 1
ATOM 808 N N . ILE A 1 98 ? 0.766 -1.631 -7.487 1.00 92.19 98 ILE A N 1
ATOM 809 C CA . ILE A 1 98 ? 0.994 -0.495 -6.580 1.00 92.19 98 ILE A CA 1
ATOM 810 C C . ILE A 1 98 ? -0.295 -0.141 -5.832 1.00 92.19 98 ILE A C 1
ATOM 812 O O . ILE A 1 98 ? -0.267 0.013 -4.617 1.00 92.19 98 ILE A O 1
ATOM 816 N N . LEU A 1 99 ? -1.433 -0.061 -6.528 1.00 94.12 99 LEU A N 1
ATOM 817 C CA . LEU A 1 99 ? -2.719 0.250 -5.897 1.00 94.12 99 LEU A CA 1
ATOM 818 C C . LEU A 1 99 ? -3.147 -0.796 -4.871 1.00 94.12 99 LEU A C 1
ATOM 820 O O . LEU A 1 99 ? -3.675 -0.427 -3.826 1.00 94.12 99 LEU A O 1
ATOM 824 N N . LEU A 1 100 ? -2.934 -2.079 -5.162 1.00 96.06 100 LEU A N 1
ATOM 825 C CA . LEU A 1 100 ? -3.267 -3.160 -4.240 1.00 96.06 100 LEU A CA 1
ATOM 826 C C . LEU A 1 100 ? -2.354 -3.146 -3.007 1.00 96.06 100 LEU A C 1
ATOM 828 O O . LEU A 1 100 ? -2.834 -3.307 -1.888 1.00 96.06 100 LEU A O 1
ATOM 832 N N . ALA A 1 101 ? -1.055 -2.899 -3.191 1.00 95.94 101 ALA A N 1
ATOM 833 C CA . ALA A 1 101 ? -0.123 -2.749 -2.077 1.00 95.94 101 ALA A CA 1
ATOM 834 C C . ALA A 1 101 ? -0.467 -1.532 -1.201 1.00 95.94 101 ALA A C 1
ATOM 836 O O . ALA A 1 101 ? -0.480 -1.641 0.026 1.00 95.94 101 ALA A O 1
ATOM 837 N N . ASP A 1 102 ? -0.800 -0.401 -1.829 1.00 94.69 102 ASP A N 1
ATOM 838 C CA . ASP A 1 102 ? -1.279 0.810 -1.159 1.00 94.69 102 ASP A CA 1
ATOM 839 C C . ASP A 1 102 ? -2.567 0.544 -0.372 1.00 94.69 102 ASP A C 1
ATOM 841 O O . ASP A 1 102 ? -2.667 0.956 0.782 1.00 94.69 102 ASP A O 1
ATOM 845 N N . ALA A 1 103 ? -3.530 -0.178 -0.955 1.00 96.31 103 ALA A N 1
ATOM 846 C CA . ALA A 1 103 ? -4.781 -0.530 -0.286 1.00 96.31 103 ALA A CA 1
ATOM 847 C C . ALA A 1 103 ? -4.515 -1.266 1.035 1.00 96.31 103 ALA A C 1
ATOM 849 O O . ALA A 1 103 ? -4.997 -0.835 2.080 1.00 96.31 103 ALA A O 1
ATOM 850 N N . TYR A 1 104 ? -3.668 -2.302 1.011 1.00 97.00 104 TYR A N 1
ATOM 851 C CA . TYR A 1 104 ? -3.302 -3.032 2.225 1.00 97.00 104 TYR A CA 1
ATOM 852 C C . TYR A 1 104 ? -2.546 -2.175 3.237 1.00 97.00 104 TYR A C 1
ATOM 854 O O . TYR A 1 104 ? -2.798 -2.282 4.437 1.00 97.00 104 TYR A O 1
ATOM 862 N N . LEU A 1 105 ? -1.617 -1.336 2.773 1.00 94.88 105 LEU A N 1
ATOM 863 C CA . LEU A 1 105 ? -0.850 -0.436 3.632 1.00 94.88 105 LEU A CA 1
ATOM 864 C C . LEU A 1 105 ? -1.774 0.528 4.383 1.00 94.88 105 LEU A C 1
ATOM 866 O O . LEU A 1 105 ? -1.714 0.617 5.611 1.00 94.88 105 LEU A O 1
ATOM 870 N N . PHE A 1 106 ? -2.648 1.235 3.670 1.00 94.44 106 PHE A N 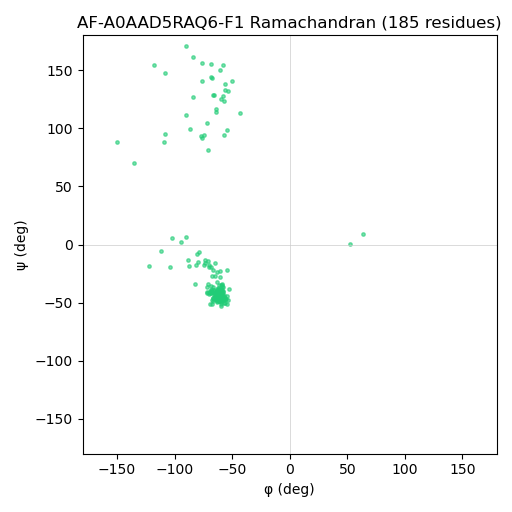1
ATOM 871 C CA . PHE A 1 106 ? -3.545 2.197 4.303 1.00 94.44 106 PHE A CA 1
ATOM 872 C C . PHE A 1 106 ? -4.591 1.501 5.175 1.00 94.44 106 PHE A C 1
ATOM 874 O O . PHE A 1 106 ? -4.801 1.906 6.319 1.00 94.44 106 PHE A O 1
ATOM 881 N N . HIS A 1 107 ? -5.131 0.363 4.731 1.00 96.38 107 HIS A N 1
ATOM 882 C CA . HIS A 1 107 ? -6.030 -0.436 5.553 1.00 96.38 107 HIS A CA 1
ATOM 883 C C . HIS A 1 107 ? -5.371 -0.882 6.867 1.00 96.38 107 HIS A C 1
ATOM 885 O O . HIS A 1 107 ? -5.999 -0.794 7.926 1.00 96.38 107 HIS A O 1
ATOM 891 N N . ALA A 1 108 ? -4.099 -1.299 6.838 1.00 95.06 108 ALA A N 1
ATOM 892 C CA . ALA A 1 108 ? -3.348 -1.684 8.033 1.00 95.06 108 ALA A CA 1
ATOM 893 C C . ALA A 1 108 ? -3.267 -0.544 9.061 1.00 95.06 108 ALA A C 1
ATOM 895 O O . ALA A 1 108 ? -3.413 -0.784 10.262 1.00 95.06 108 ALA A O 1
ATOM 896 N N . ARG A 1 109 ? -3.100 0.703 8.610 1.00 92.50 109 ARG A N 1
ATOM 897 C CA . ARG A 1 109 ? -3.024 1.885 9.487 1.00 92.50 109 ARG A CA 1
ATOM 898 C C . ARG A 1 109 ? -4.340 2.192 10.198 1.00 92.50 109 ARG A C 1
ATOM 900 O O . ARG A 1 109 ? -4.322 2.707 11.311 1.00 92.50 109 ARG A O 1
ATOM 907 N N . THR A 1 110 ? -5.475 1.802 9.617 1.00 93.50 110 THR A N 1
ATOM 908 C CA . THR A 1 110 ? -6.784 1.932 10.284 1.00 93.50 110 THR A CA 1
ATOM 909 C C . THR A 1 110 ? -6.993 0.899 11.398 1.00 93.50 110 THR A C 1
ATOM 911 O O . THR A 1 110 ? -7.874 1.053 12.247 1.00 93.50 110 THR A O 1
ATOM 914 N N . LYS A 1 111 ? -6.204 -0.184 11.424 1.00 93.25 111 LYS A N 1
ATOM 915 C CA . LYS A 1 111 ? -6.348 -1.248 12.423 1.00 93.25 111 LYS A CA 1
ATOM 916 C C . LYS A 1 111 ? -5.785 -0.847 13.784 1.00 93.25 111 LYS A C 1
ATOM 918 O O . LYS A 1 111 ? -4.891 -0.010 13.871 1.00 93.25 111 LYS A O 1
ATOM 923 N N . PRO A 1 112 ? -6.270 -1.477 14.872 1.00 88.94 112 PRO A N 1
ATOM 924 C CA . PRO A 1 112 ? -5.618 -1.365 16.169 1.00 88.94 112 PRO A CA 1
ATOM 925 C C . PRO A 1 112 ? -4.133 -1.733 16.071 1.00 88.94 112 PRO A C 1
ATOM 927 O O . PRO A 1 112 ? -3.785 -2.778 15.507 1.00 88.94 112 PRO A O 1
ATOM 930 N N . ALA A 1 113 ? -3.283 -0.880 16.642 1.00 86.69 113 ALA A N 1
ATOM 931 C CA . ALA A 1 113 ? -1.839 -1.054 16.614 1.00 86.69 113 ALA A CA 1
ATOM 932 C C . ALA A 1 113 ? -1.422 -2.415 17.194 1.00 86.69 113 ALA A C 1
ATOM 934 O O . ALA A 1 113 ? -1.954 -2.872 18.207 1.00 86.69 113 ALA A O 1
ATOM 935 N N . TYR A 1 114 ? -0.463 -3.064 16.536 1.00 83.38 114 TYR A N 1
ATOM 936 C CA . TYR A 1 114 ? 0.105 -4.368 16.894 1.00 83.38 114 TYR A CA 1
ATOM 937 C C . TYR A 1 114 ? -0.877 -5.548 16.847 1.00 83.38 114 TYR A C 1
ATOM 939 O O . TYR A 1 114 ? -0.505 -6.662 17.234 1.00 83.38 114 TYR A O 1
ATOM 947 N N . GLY A 1 115 ? -2.092 -5.347 16.327 1.00 88.56 115 GLY A N 1
ATOM 948 C CA . GLY A 1 115 ? -3.081 -6.401 16.125 1.00 88.56 115 GLY A CA 1
ATOM 949 C C . GLY A 1 115 ? -2.686 -7.400 15.030 1.00 88.56 115 GLY A C 1
ATOM 950 O O . GLY A 1 115 ? -1.946 -7.079 14.100 1.00 88.56 115 GLY A O 1
ATOM 951 N N . LYS A 1 116 ? -3.217 -8.627 15.110 1.00 92.12 116 LYS A N 1
ATOM 952 C CA . LYS A 1 116 ? -2.956 -9.698 14.126 1.00 92.12 116 LYS A CA 1
ATOM 953 C C . LYS A 1 116 ? -3.332 -9.287 12.696 1.00 92.12 116 LYS A C 1
ATOM 955 O O . LYS A 1 116 ? -2.559 -9.524 11.773 1.00 92.12 116 LYS A O 1
ATOM 960 N N . GLU A 1 117 ? -4.488 -8.648 12.527 1.00 93.38 117 GLU A N 1
ATOM 961 C CA . GLU A 1 117 ? -4.965 -8.199 11.212 1.00 93.38 117 GLU A CA 1
ATOM 962 C C . GLU A 1 117 ? -4.089 -7.086 10.626 1.00 93.38 117 GLU A C 1
ATOM 964 O O . GLU A 1 117 ? -3.770 -7.131 9.443 1.00 93.38 117 GLU A O 1
ATOM 969 N N . GLN A 1 118 ? -3.621 -6.143 11.454 1.00 93.75 118 GLN A N 1
ATOM 970 C CA . GLN A 1 118 ? -2.693 -5.097 11.013 1.00 93.75 118 GLN A CA 1
ATOM 971 C C . GLN A 1 118 ? -1.419 -5.706 10.418 1.00 93.75 118 GLN A C 1
ATOM 973 O O . GLN A 1 118 ? -1.034 -5.379 9.299 1.00 93.75 118 GLN A O 1
ATOM 978 N N . ARG A 1 119 ? -0.790 -6.640 11.144 1.00 92.31 119 ARG A N 1
ATOM 979 C CA . ARG A 1 119 ? 0.442 -7.301 10.685 1.00 92.31 119 ARG A CA 1
ATOM 980 C C . ARG A 1 119 ? 0.219 -8.092 9.401 1.00 92.31 119 ARG A C 1
ATOM 982 O O . ARG A 1 119 ? 1.075 -8.078 8.524 1.00 92.31 119 ARG A O 1
ATOM 989 N N . LYS A 1 120 ? -0.928 -8.768 9.277 1.00 94.44 120 LYS A N 1
ATOM 990 C CA . LYS A 1 120 ? -1.300 -9.515 8.068 1.00 94.44 120 LYS A CA 1
ATOM 991 C C . LYS A 1 120 ? -1.426 -8.592 6.852 1.00 94.44 120 LYS A C 1
ATOM 993 O O . LYS A 1 120 ? -0.924 -8.940 5.787 1.00 94.44 120 LYS A O 1
ATOM 998 N N . LEU A 1 121 ? -2.066 -7.435 7.008 1.00 96.38 121 LEU A N 1
ATOM 999 C CA . LEU A 1 121 ? -2.199 -6.439 5.942 1.00 96.38 121 LEU A CA 1
ATOM 1000 C C . LEU A 1 121 ? -0.836 -5.846 5.562 1.00 96.38 121 LEU A C 1
ATOM 1002 O O . LEU A 1 121 ? -0.481 -5.854 4.385 1.00 96.38 121 LEU A O 1
ATOM 1006 N N . TYR A 1 122 ? -0.017 -5.450 6.542 1.00 95.00 122 TYR A N 1
ATOM 1007 C CA . TYR A 1 122 ? 1.352 -5.003 6.269 1.00 95.00 122 TYR A CA 1
ATOM 1008 C C . TYR A 1 122 ? 2.188 -6.068 5.558 1.00 95.00 122 TYR A C 1
ATOM 1010 O O . TYR A 1 122 ? 2.922 -5.736 4.632 1.00 95.00 122 TYR A O 1
ATOM 1018 N N . GLN A 1 123 ? 2.063 -7.343 5.939 1.00 93.88 123 GLN A N 1
ATOM 1019 C CA . GLN A 1 123 ? 2.773 -8.427 5.263 1.00 93.88 123 GLN A CA 1
ATOM 1020 C C . GLN A 1 123 ? 2.355 -8.541 3.793 1.00 93.88 123 GLN A C 1
ATOM 1022 O O . GLN A 1 123 ? 3.223 -8.612 2.930 1.00 93.88 123 GLN A O 1
ATOM 1027 N N . ARG A 1 124 ? 1.052 -8.472 3.488 1.00 95.69 124 ARG A N 1
ATOM 1028 C CA . ARG A 1 124 ? 0.568 -8.470 2.097 1.00 95.69 124 ARG A CA 1
ATOM 1029 C C . ARG A 1 124 ? 1.120 -7.289 1.294 1.00 95.69 124 ARG A C 1
ATOM 1031 O O . ARG A 1 124 ? 1.528 -7.472 0.150 1.00 95.69 124 ARG A O 1
ATOM 1038 N N . ALA A 1 125 ? 1.162 -6.094 1.890 1.00 95.75 125 ALA A N 1
ATOM 1039 C CA . ALA A 1 125 ? 1.765 -4.921 1.258 1.00 95.75 125 ALA A CA 1
ATOM 1040 C C . ALA A 1 125 ? 3.268 -5.132 0.991 1.00 95.75 125 ALA A C 1
ATOM 1042 O O . ALA A 1 125 ? 3.734 -4.858 -0.114 1.00 95.75 125 ALA A O 1
ATOM 1043 N N . ILE A 1 126 ? 4.013 -5.666 1.972 1.00 94.38 126 ILE A N 1
ATOM 1044 C CA . ILE A 1 126 ? 5.440 -6.002 1.837 1.00 94.38 126 ILE A CA 1
ATOM 1045 C C . ILE A 1 126 ? 5.658 -7.004 0.708 1.00 94.38 126 ILE A C 1
ATOM 1047 O O . ILE A 1 126 ? 6.566 -6.803 -0.091 1.00 94.38 126 ILE A O 1
ATOM 1051 N N . ASP A 1 127 ? 4.856 -8.065 0.631 1.00 94.56 127 ASP A N 1
ATOM 1052 C CA . ASP A 1 127 ? 5.030 -9.117 -0.372 1.00 94.56 127 ASP A CA 1
ATOM 1053 C C . ASP A 1 127 ? 4.924 -8.539 -1.793 1.00 94.56 127 ASP A C 1
ATOM 1055 O O . ASP A 1 127 ? 5.811 -8.758 -2.620 1.00 94.56 127 ASP A O 1
ATOM 1059 N N . ILE A 1 128 ? 3.911 -7.701 -2.048 1.00 96.00 128 ILE A N 1
ATOM 1060 C CA . ILE A 1 128 ? 3.734 -7.045 -3.353 1.00 96.00 128 ILE A CA 1
ATOM 1061 C C . ILE A 1 128 ? 4.859 -6.042 -3.626 1.00 96.00 128 ILE A C 1
ATOM 1063 O O . ILE A 1 128 ? 5.462 -6.064 -4.702 1.00 96.00 128 ILE A O 1
ATOM 1067 N N . TYR A 1 129 ? 5.177 -5.167 -2.665 1.00 95.38 129 TYR A N 1
ATOM 1068 C CA . TYR A 1 129 ? 6.240 -4.178 -2.845 1.00 95.38 129 TYR A CA 1
ATOM 1069 C C . TYR A 1 129 ? 7.617 -4.823 -3.029 1.00 95.38 129 TYR A C 1
ATOM 1071 O O . TYR A 1 129 ? 8.432 -4.309 -3.793 1.00 95.38 129 TYR A O 1
ATOM 1079 N N . ARG A 1 130 ? 7.878 -5.971 -2.400 1.00 94.06 130 ARG A N 1
ATOM 1080 C CA . ARG A 1 130 ? 9.119 -6.732 -2.580 1.00 94.06 130 ARG A CA 1
ATOM 1081 C C . ARG A 1 130 ? 9.246 -7.277 -3.999 1.00 94.06 130 ARG A C 1
ATOM 1083 O O . ARG A 1 130 ? 10.342 -7.251 -4.562 1.00 94.06 130 ARG A O 1
ATOM 1090 N N . ASP A 1 131 ? 8.157 -7.749 -4.592 1.00 94.31 131 ASP A N 1
ATOM 1091 C CA . ASP A 1 131 ? 8.169 -8.202 -5.982 1.00 94.31 131 ASP A CA 1
ATOM 1092 C C . ASP A 1 131 ? 8.353 -7.030 -6.953 1.00 94.31 131 ASP A C 1
ATOM 1094 O O . ASP A 1 131 ? 9.182 -7.116 -7.864 1.00 94.31 131 ASP A O 1
ATOM 1098 N N . LEU A 1 132 ? 7.682 -5.898 -6.704 1.00 93.94 132 LEU A N 1
ATOM 1099 C CA . LEU A 1 132 ? 7.910 -4.649 -7.440 1.00 93.94 132 LEU A CA 1
ATOM 1100 C C . LEU A 1 132 ? 9.374 -4.198 -7.347 1.00 93.94 132 LEU A C 1
ATOM 1102 O O . LEU A 1 132 ? 9.981 -3.881 -8.367 1.00 93.94 132 LEU A O 1
ATOM 1106 N N . PHE A 1 133 ? 9.964 -4.238 -6.152 1.00 94.25 133 PHE A N 1
ATOM 1107 C CA . PHE A 1 133 ? 11.368 -3.906 -5.911 1.00 94.25 133 PHE A CA 1
ATOM 1108 C C . PHE A 1 133 ? 12.316 -4.805 -6.706 1.00 94.25 133 PHE A C 1
ATOM 1110 O O . PHE A 1 133 ? 13.213 -4.311 -7.384 1.00 94.25 133 PHE A O 1
ATOM 1117 N N . ARG A 1 134 ? 12.104 -6.126 -6.683 1.00 93.44 134 ARG A N 1
ATOM 1118 C CA . ARG A 1 134 ? 12.935 -7.083 -7.433 1.00 93.44 134 ARG A CA 1
ATOM 1119 C C . ARG A 1 134 ? 12.866 -6.860 -8.938 1.00 93.44 134 ARG A C 1
ATOM 1121 O O . ARG A 1 134 ? 13.883 -7.009 -9.612 1.00 93.44 134 ARG A O 1
ATOM 1128 N N . MET A 1 135 ? 11.685 -6.538 -9.465 1.00 91.25 135 MET A N 1
ATOM 1129 C CA . MET A 1 135 ? 11.525 -6.202 -10.880 1.00 91.25 135 MET A CA 1
ATOM 1130 C C . MET A 1 135 ? 12.226 -4.882 -11.207 1.00 91.25 135 MET A C 1
ATOM 1132 O O . MET A 1 135 ? 13.059 -4.847 -12.108 1.00 91.25 135 MET A O 1
ATOM 1136 N N . ALA A 1 136 ? 11.955 -3.830 -10.433 1.00 90.69 136 ALA A N 1
ATOM 1137 C CA . ALA A 1 136 ? 12.535 -2.505 -10.620 1.00 90.69 136 ALA A CA 1
ATOM 1138 C C . ALA A 1 136 ? 14.068 -2.538 -10.562 1.00 90.69 136 ALA A C 1
ATOM 1140 O O . ALA A 1 136 ? 14.726 -2.045 -11.471 1.00 90.69 136 ALA A O 1
ATOM 1141 N N . ARG A 1 137 ? 14.650 -3.213 -9.565 1.00 92.38 137 ARG A N 1
ATOM 1142 C CA . ARG A 1 137 ? 16.106 -3.331 -9.391 1.00 92.38 137 ARG A CA 1
ATOM 1143 C C . ARG A 1 137 ? 16.814 -4.006 -10.572 1.00 92.38 137 ARG A C 1
ATOM 1145 O O . ARG A 1 137 ? 17.987 -3.748 -10.802 1.00 92.38 137 ARG A O 1
ATOM 1152 N N . ARG A 1 138 ? 16.134 -4.884 -11.317 1.00 92.44 138 ARG A N 1
ATOM 1153 C CA . ARG A 1 138 ? 16.705 -5.545 -12.509 1.00 92.44 138 ARG A CA 1
ATOM 1154 C C . ARG A 1 138 ? 16.650 -4.679 -13.764 1.00 92.44 138 ARG A C 1
ATOM 1156 O O . ARG A 1 138 ? 17.304 -5.013 -14.746 1.00 92.44 138 ARG A O 1
ATOM 1163 N N . SER A 1 139 ? 15.824 -3.637 -13.765 1.00 89.88 139 SER A N 1
ATOM 1164 C CA . SER A 1 139 ? 15.482 -2.881 -14.973 1.00 89.88 139 SER A CA 1
ATOM 1165 C C . SER A 1 139 ? 15.815 -1.396 -14.885 1.00 89.88 139 SER A C 1
ATOM 1167 O O . SER A 1 139 ? 15.882 -0.743 -15.921 1.00 89.88 139 SER A O 1
ATOM 1169 N N . LEU A 1 140 ? 16.008 -0.863 -13.680 1.00 90.88 140 LEU A N 1
ATOM 1170 C CA . LEU A 1 140 ? 16.232 0.553 -13.417 1.00 90.88 140 LEU A CA 1
ATOM 1171 C C . LEU A 1 140 ? 17.612 0.780 -12.794 1.00 90.88 140 LEU A C 1
ATOM 1173 O O . LEU A 1 140 ? 18.166 -0.103 -12.139 1.00 90.88 140 LEU A O 1
ATOM 1177 N N . SER A 1 141 ? 18.143 1.990 -12.983 1.00 92.25 141 SER A N 1
ATOM 1178 C CA . SER A 1 141 ? 19.334 2.461 -12.269 1.00 92.25 141 SER A CA 1
ATOM 1179 C C . SER A 1 141 ? 19.081 2.485 -10.760 1.00 92.25 141 SER A C 1
ATOM 1181 O O . SER A 1 141 ? 17.965 2.758 -10.320 1.00 92.25 141 SER A O 1
ATOM 1183 N N . VAL A 1 142 ? 20.130 2.293 -9.959 1.00 91.56 142 VAL A N 1
ATOM 1184 C CA . VAL A 1 142 ? 20.074 2.424 -8.491 1.00 91.56 142 VAL A CA 1
ATOM 1185 C C . VAL A 1 142 ? 19.674 3.829 -8.025 1.00 91.56 142 VAL A C 1
ATOM 1187 O O . VAL A 1 142 ? 19.139 3.982 -6.934 1.00 91.56 142 VAL A O 1
ATOM 1190 N N . THR A 1 143 ? 19.870 4.844 -8.870 1.00 91.38 143 THR A N 1
ATOM 1191 C CA . THR A 1 143 ? 19.454 6.237 -8.635 1.00 91.38 143 THR A CA 1
ATOM 1192 C C . THR A 1 143 ? 18.084 6.581 -9.231 1.00 91.38 143 THR A C 1
ATOM 1194 O O . THR A 1 143 ? 17.658 7.733 -9.159 1.00 91.38 143 THR A O 1
ATOM 1197 N N . ASP A 1 144 ? 17.382 5.620 -9.845 1.00 92.50 144 ASP A N 1
ATOM 1198 C CA . ASP A 1 144 ? 16.066 5.870 -10.436 1.00 92.50 144 ASP A CA 1
ATOM 1199 C C . ASP A 1 144 ? 15.030 6.207 -9.356 1.00 92.50 144 ASP A C 1
ATOM 1201 O O . ASP A 1 144 ? 14.840 5.467 -8.387 1.00 92.50 144 ASP A O 1
ATOM 1205 N N . LEU A 1 145 ? 14.309 7.313 -9.550 1.00 89.25 145 LEU A N 1
ATOM 1206 C CA . LEU A 1 145 ? 13.329 7.811 -8.587 1.00 89.25 145 LEU A CA 1
ATOM 1207 C C . LEU A 1 145 ? 12.218 6.794 -8.288 1.00 89.25 145 LEU A C 1
ATOM 1209 O O . LEU A 1 145 ? 11.738 6.720 -7.157 1.00 89.25 145 LEU A O 1
ATOM 1213 N N . SER A 1 146 ? 11.804 6.000 -9.275 1.00 88.12 146 SER A N 1
ATOM 1214 C CA . SER A 1 146 ? 10.748 4.997 -9.106 1.00 88.12 146 SER A CA 1
ATOM 1215 C C . SER A 1 146 ? 11.220 3.862 -8.202 1.00 88.12 146 SER A C 1
ATOM 1217 O O . SER A 1 146 ? 10.475 3.416 -7.329 1.00 88.12 146 SER A O 1
ATOM 1219 N N . LEU A 1 147 ? 12.469 3.418 -8.385 1.00 90.50 147 LEU A N 1
ATOM 1220 C CA . LEU A 1 147 ? 13.093 2.409 -7.532 1.00 90.50 147 LEU A CA 1
ATOM 1221 C C . LEU A 1 147 ? 13.249 2.930 -6.101 1.00 90.50 147 LEU A C 1
ATOM 1223 O O . LEU A 1 147 ? 12.843 2.248 -5.161 1.00 90.50 147 LEU A O 1
ATOM 1227 N N . LEU A 1 148 ? 13.760 4.153 -5.941 1.00 91.56 148 LEU A N 1
ATOM 1228 C CA . LEU A 1 148 ? 13.914 4.786 -4.630 1.00 91.56 148 LEU A CA 1
ATOM 1229 C C . LEU A 1 148 ? 12.565 4.997 -3.929 1.00 91.56 148 LEU A C 1
ATOM 1231 O O . LEU A 1 148 ? 12.457 4.748 -2.733 1.00 91.56 148 LEU A O 1
ATOM 1235 N N . THR A 1 149 ? 11.510 5.341 -4.673 1.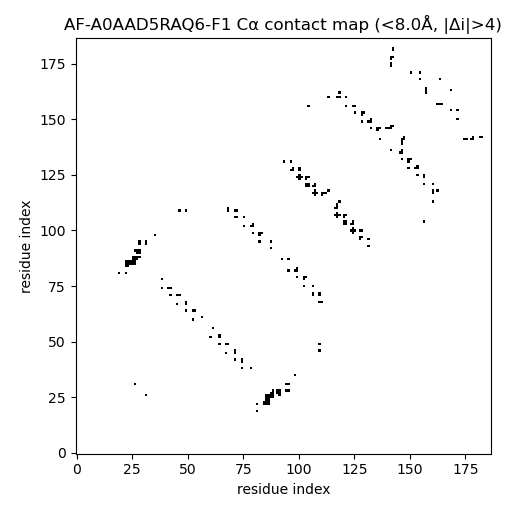00 91.88 149 THR A N 1
ATOM 1236 C CA . THR A 1 149 ? 10.146 5.457 -4.130 1.00 91.88 149 THR A CA 1
ATOM 1237 C C . THR A 1 149 ? 9.629 4.107 -3.624 1.00 91.88 149 THR A C 1
ATOM 1239 O O . THR A 1 149 ? 9.030 4.035 -2.555 1.00 91.88 149 THR A O 1
ATOM 1242 N N . ILE A 1 150 ? 9.859 3.008 -4.354 1.00 92.56 150 ILE A N 1
ATOM 1243 C CA . ILE A 1 150 ? 9.486 1.660 -3.883 1.00 92.56 150 ILE A CA 1
ATOM 1244 C C . ILE A 1 150 ? 10.245 1.316 -2.595 1.00 92.56 150 ILE A C 1
ATOM 1246 O O . ILE A 1 150 ? 9.654 0.799 -1.647 1.00 92.56 150 ILE A O 1
ATOM 1250 N N . VAL A 1 151 ? 11.542 1.621 -2.549 1.00 92.94 151 VAL A N 1
ATOM 1251 C CA . VAL A 1 151 ? 12.390 1.388 -1.374 1.00 92.94 151 VAL A CA 1
ATOM 1252 C C . VAL A 1 151 ? 11.898 2.179 -0.163 1.00 92.94 151 VAL A C 1
ATOM 1254 O O . VAL A 1 151 ? 11.737 1.601 0.912 1.00 92.94 151 VAL A O 1
ATOM 1257 N N . GLU A 1 152 ? 11.585 3.462 -0.343 1.00 92.00 152 GLU A N 1
ATOM 1258 C CA . GLU A 1 152 ? 11.004 4.322 0.689 1.00 92.00 152 GLU A CA 1
ATOM 1259 C C . GLU A 1 152 ? 9.700 3.726 1.239 1.00 92.00 152 GLU A C 1
ATOM 1261 O O . GLU A 1 152 ? 9.521 3.626 2.455 1.00 92.00 152 GLU A O 1
ATOM 1266 N N . ARG A 1 153 ? 8.807 3.253 0.357 1.00 91.50 153 ARG A N 1
ATOM 1267 C CA . ARG A 1 153 ? 7.546 2.615 0.767 1.00 91.50 153 ARG A CA 1
ATOM 1268 C C . ARG A 1 153 ? 7.785 1.369 1.609 1.00 91.50 153 ARG A C 1
ATOM 1270 O O . ARG A 1 153 ? 7.151 1.225 2.652 1.00 91.50 153 ARG A O 1
ATOM 1277 N N . ILE A 1 154 ? 8.704 0.491 1.206 1.00 92.56 154 ILE A N 1
ATOM 1278 C CA . ILE A 1 154 ? 9.023 -0.710 1.990 1.00 92.56 154 ILE A CA 1
ATOM 1279 C C . ILE A 1 154 ? 9.616 -0.330 3.349 1.00 92.56 154 ILE A C 1
ATOM 1281 O O . ILE A 1 154 ? 9.196 -0.880 4.367 1.00 92.56 154 ILE A O 1
ATOM 1285 N N . ALA A 1 155 ? 10.559 0.614 3.386 1.00 90.50 155 ALA A N 1
ATOM 1286 C CA . ALA A 1 155 ? 11.185 1.071 4.625 1.00 90.50 155 ALA A CA 1
ATOM 1287 C C . ALA A 1 155 ? 10.149 1.632 5.613 1.00 90.50 155 ALA A C 1
ATOM 1289 O O . ALA A 1 155 ? 10.167 1.288 6.797 1.00 90.50 155 ALA A O 1
ATOM 1290 N N . LEU A 1 156 ? 9.194 2.420 5.113 1.00 89.56 156 LEU A N 1
ATOM 1291 C CA . LEU A 1 156 ? 8.085 2.941 5.902 1.00 89.56 156 LEU A CA 1
ATOM 1292 C C . LEU A 1 156 ? 7.214 1.812 6.482 1.00 89.56 156 LEU A C 1
ATOM 1294 O O . LEU A 1 156 ? 6.922 1.821 7.678 1.00 89.56 156 LEU A O 1
ATOM 1298 N N . ILE A 1 157 ? 6.871 0.794 5.685 1.00 90.88 157 ILE A N 1
ATOM 1299 C CA . ILE A 1 157 ? 6.076 -0.344 6.174 1.00 90.88 157 ILE A CA 1
ATOM 1300 C C . ILE A 1 157 ? 6.842 -1.136 7.244 1.00 90.88 157 ILE A C 1
ATOM 1302 O O . ILE A 1 157 ? 6.262 -1.537 8.253 1.00 90.88 157 ILE A O 1
ATOM 1306 N N . LEU A 1 158 ? 8.146 -1.360 7.048 1.00 89.50 158 LEU A N 1
ATOM 1307 C CA . LEU A 1 158 ? 8.994 -2.072 8.011 1.00 89.50 158 LEU A CA 1
ATOM 1308 C C . LEU A 1 158 ? 9.096 -1.324 9.349 1.00 89.50 158 LEU A C 1
ATOM 1310 O O . LEU A 1 158 ? 9.068 -1.961 10.404 1.00 89.50 158 LEU A O 1
ATOM 1314 N N . CYS A 1 159 ? 9.162 0.009 9.309 1.00 87.31 159 CYS A N 1
ATOM 1315 C CA . CYS A 1 159 ? 9.147 0.854 10.502 1.00 87.31 159 CYS A CA 1
ATOM 1316 C C . CYS A 1 159 ? 7.816 0.729 11.267 1.00 87.31 159 CYS A C 1
ATOM 1318 O O . CYS A 1 159 ? 7.807 0.498 12.478 1.00 87.31 159 CYS A O 1
ATOM 1320 N N . GLU A 1 160 ? 6.687 0.805 10.557 1.00 86.94 160 GLU A N 1
ATOM 1321 C CA . GLU A 1 160 ? 5.349 0.767 11.162 1.00 86.94 160 GLU A CA 1
ATOM 1322 C C . GLU A 1 160 ? 4.955 -0.620 11.695 1.00 86.94 160 GLU A C 1
ATOM 1324 O O . GLU A 1 160 ? 4.384 -0.735 12.780 1.00 86.94 160 GLU A O 1
ATOM 1329 N N . ASN A 1 161 ? 5.279 -1.693 10.968 1.00 81.94 161 ASN A N 1
ATOM 1330 C CA . ASN A 1 161 ? 4.892 -3.059 11.336 1.00 81.94 161 ASN A CA 1
ATOM 1331 C C . ASN A 1 161 ? 5.657 -3.570 12.578 1.00 81.94 161 ASN A C 1
ATOM 1333 O O . ASN A 1 161 ? 5.241 -4.546 13.202 1.00 81.94 161 ASN A O 1
ATOM 1337 N N . ARG A 1 162 ? 6.805 -2.961 12.929 1.00 74.88 162 ARG A N 1
ATOM 1338 C CA . ARG A 1 162 ? 7.787 -3.437 13.939 1.00 74.88 162 ARG A CA 1
ATOM 1339 C C . ARG A 1 162 ? 8.274 -4.884 13.750 1.00 74.88 162 ARG A C 1
ATOM 1341 O O . ARG A 1 162 ? 9.092 -5.372 14.527 1.00 74.88 162 ARG A O 1
ATOM 1348 N N . SER A 1 163 ? 7.792 -5.573 12.720 1.00 70.19 163 SER A N 1
ATOM 1349 C CA . SER A 1 163 ? 8.241 -6.883 12.286 1.00 70.19 163 SER A CA 1
ATOM 1350 C C . SER A 1 163 ? 9.415 -6.681 11.340 1.00 70.19 163 SER A C 1
ATOM 1352 O O . SER A 1 163 ? 9.239 -6.364 10.165 1.00 70.19 163 SER A O 1
ATOM 1354 N N . MET A 1 164 ? 10.624 -6.843 11.869 1.00 70.50 164 MET A N 1
ATOM 1355 C CA . MET A 1 164 ? 11.847 -6.814 11.075 1.00 70.50 164 MET A CA 1
ATOM 1356 C C . MET A 1 164 ? 11.880 -8.015 10.125 1.00 70.50 164 MET A C 1
ATOM 1358 O O . MET A 1 164 ? 11.737 -9.158 10.556 1.00 70.50 164 MET A O 1
ATOM 1362 N N . VAL A 1 165 ? 12.121 -7.756 8.839 1.00 85.00 165 VAL A N 1
ATOM 1363 C CA . VAL A 1 165 ? 12.505 -8.770 7.847 1.00 85.00 165 VAL A CA 1
ATOM 1364 C C . VAL A 1 165 ? 13.978 -8.515 7.514 1.00 85.00 165 VAL A C 1
ATOM 1366 O O . VAL A 1 165 ? 14.258 -7.737 6.601 1.00 85.00 165 VAL A O 1
ATOM 1369 N N . PRO A 1 166 ? 14.941 -9.107 8.253 1.00 86.69 166 PRO A N 1
ATOM 1370 C CA . PRO A 1 166 ? 16.343 -8.681 8.203 1.00 86.69 166 PRO A CA 1
ATOM 1371 C C . PRO A 1 166 ? 16.959 -8.749 6.806 1.00 86.69 166 PRO A C 1
ATOM 1373 O O . PRO A 1 166 ? 17.708 -7.859 6.419 1.00 86.69 166 PRO A O 1
ATOM 1376 N N . SER A 1 167 ? 16.593 -9.764 6.016 1.00 89.12 167 SER A N 1
ATOM 1377 C CA . SER A 1 167 ? 17.060 -9.885 4.633 1.00 89.12 167 SER A CA 1
ATOM 1378 C C . SER A 1 167 ? 16.613 -8.704 3.770 1.00 89.12 167 SER A C 1
ATOM 1380 O O . SER A 1 167 ? 17.394 -8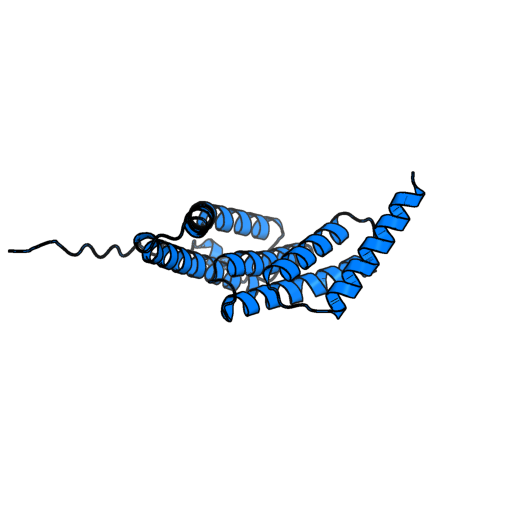.193 2.982 1.00 89.12 167 SER A O 1
ATOM 1382 N N . LEU A 1 168 ? 15.364 -8.254 3.933 1.00 88.69 168 LEU A N 1
ATOM 1383 C CA . LEU A 1 168 ? 14.809 -7.148 3.156 1.00 88.69 168 LEU A CA 1
ATOM 1384 C C . LEU A 1 168 ? 15.418 -5.810 3.585 1.00 88.69 168 LEU A C 1
ATOM 1386 O O . LEU A 1 168 ? 15.695 -4.974 2.735 1.00 88.69 168 LEU A O 1
ATOM 1390 N N . VAL A 1 169 ? 15.680 -5.641 4.885 1.00 90.75 169 VAL A N 1
ATOM 1391 C CA . VAL A 1 169 ? 16.411 -4.480 5.412 1.00 90.75 169 VAL A CA 1
ATOM 1392 C C . VAL A 1 169 ? 17.809 -4.415 4.801 1.00 90.75 169 VAL A C 1
ATOM 1394 O O . VAL A 1 169 ? 18.165 -3.393 4.231 1.00 90.75 169 VAL A O 1
ATOM 1397 N N . ALA A 1 170 ? 18.567 -5.515 4.835 1.00 91.44 170 ALA A N 1
ATOM 1398 C CA . ALA A 1 170 ? 19.903 -5.567 4.244 1.00 91.44 170 ALA A CA 1
ATOM 1399 C C . ALA A 1 170 ? 19.886 -5.291 2.728 1.00 91.44 170 ALA A C 1
ATOM 1401 O O . ALA A 1 170 ? 20.729 -4.547 2.230 1.00 91.44 170 ALA A O 1
ATOM 1402 N N . GLU A 1 171 ? 18.911 -5.851 1.999 1.00 91.81 171 GLU A N 1
ATOM 1403 C CA . GLU A 1 171 ? 18.721 -5.590 0.566 1.00 91.81 171 GLU A CA 1
ATOM 1404 C C . GLU A 1 171 ? 18.469 -4.097 0.279 1.00 91.81 171 GLU A C 1
ATOM 1406 O O . GLU A 1 171 ? 19.035 -3.559 -0.673 1.00 91.81 171 GLU A O 1
ATOM 1411 N N . ILE A 1 172 ? 17.641 -3.436 1.094 1.00 91.94 172 ILE A N 1
ATOM 1412 C CA . ILE A 1 172 ? 17.312 -2.010 0.965 1.00 91.94 172 ILE A CA 1
ATOM 1413 C C . ILE A 1 172 ? 18.508 -1.130 1.310 1.00 91.94 172 ILE A C 1
ATOM 1415 O O . ILE A 1 172 ? 18.867 -0.265 0.516 1.00 91.94 172 ILE A O 1
ATOM 1419 N N . THR A 1 173 ? 19.139 -1.355 2.462 1.00 92.38 173 THR A N 1
ATOM 1420 C CA . THR A 1 173 ? 20.284 -0.554 2.910 1.00 92.38 173 THR A CA 1
ATOM 1421 C C . THR A 1 173 ? 21.429 -0.642 1.910 1.00 92.38 173 THR A C 1
ATOM 1423 O O . THR A 1 173 ? 21.951 0.385 1.501 1.00 92.38 173 THR A O 1
ATOM 1426 N N . SER A 1 174 ? 21.740 -1.843 1.410 1.00 93.25 174 SER A N 1
ATOM 1427 C CA . SER A 1 174 ? 22.774 -2.013 0.386 1.00 93.25 174 SER A CA 1
ATOM 1428 C C . SER A 1 174 ? 22.486 -1.221 -0.891 1.00 93.25 174 SER A C 1
ATOM 1430 O O . SER A 1 174 ? 23.427 -0.746 -1.519 1.00 93.25 174 SER A O 1
ATOM 1432 N N . LEU A 1 175 ? 21.218 -1.109 -1.303 1.00 93.25 175 LEU A N 1
ATOM 1433 C CA . LEU A 1 175 ? 20.847 -0.335 -2.486 1.00 93.25 175 LEU A CA 1
ATOM 1434 C C . LEU A 1 175 ? 20.969 1.168 -2.229 1.00 93.25 175 LEU A C 1
ATOM 1436 O O . LEU A 1 175 ? 21.463 1.889 -3.091 1.00 93.25 175 LEU A O 1
ATOM 1440 N N . LEU A 1 176 ? 20.546 1.635 -1.052 1.00 92.94 176 LEU A N 1
ATOM 1441 C CA . LEU A 1 176 ? 20.677 3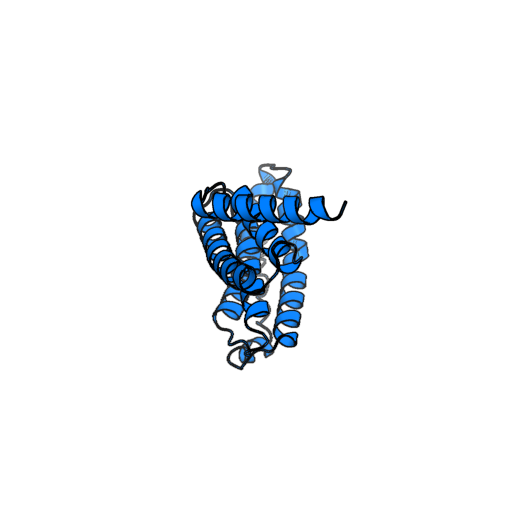.039 -0.663 1.00 92.94 176 LEU A CA 1
ATOM 1442 C C . LEU A 1 176 ? 22.151 3.461 -0.580 1.00 92.94 176 LEU A C 1
ATOM 1444 O O . LEU A 1 176 ? 22.498 4.495 -1.143 1.00 92.94 176 LEU A O 1
ATOM 1448 N N . ASP A 1 177 ? 23.020 2.629 0.001 1.00 93.31 177 ASP A N 1
ATOM 1449 C CA . ASP A 1 177 ? 24.470 2.869 0.046 1.00 93.31 177 ASP A CA 1
ATOM 1450 C C . ASP A 1 177 ? 25.079 2.968 -1.367 1.00 93.31 177 ASP A C 1
ATOM 1452 O O . ASP A 1 177 ? 25.979 3.769 -1.631 1.00 93.31 177 ASP A O 1
ATOM 1456 N N . GLU A 1 178 ? 24.614 2.133 -2.300 1.00 92.75 178 GLU A N 1
ATOM 1457 C CA . GLU A 1 178 ? 25.063 2.145 -3.697 1.00 92.75 178 GLU A CA 1
ATOM 1458 C C . GLU A 1 178 ? 24.578 3.399 -4.440 1.00 92.75 178 GLU A C 1
ATOM 1460 O O . GLU A 1 178 ? 25.345 4.021 -5.185 1.00 92.75 178 GLU A O 1
ATOM 1465 N N . ALA A 1 179 ? 23.329 3.806 -4.205 1.00 91.31 179 ALA A N 1
ATOM 1466 C CA . ALA A 1 179 ? 22.758 5.027 -4.758 1.00 91.31 179 ALA A CA 1
ATOM 1467 C C . ALA A 1 179 ? 23.483 6.272 -4.227 1.00 91.31 179 ALA A C 1
ATOM 1469 O O . ALA A 1 179 ? 23.840 7.149 -5.014 1.00 91.31 179 ALA A O 1
ATOM 1470 N N . GLU A 1 180 ? 23.761 6.330 -2.922 1.00 91.81 180 GLU A N 1
ATOM 1471 C CA . GLU A 1 180 ? 24.506 7.419 -2.284 1.00 91.81 180 GLU A CA 1
ATOM 1472 C C . GLU A 1 180 ? 25.909 7.556 -2.884 1.00 91.81 180 GLU A C 1
ATOM 1474 O O . GLU A 1 180 ? 26.287 8.645 -3.324 1.00 91.81 180 GLU A O 1
ATOM 1479 N N . LYS A 1 181 ? 26.657 6.449 -2.994 1.00 92.62 181 LYS A N 1
ATOM 1480 C CA . LYS A 1 181 ? 27.979 6.433 -3.644 1.00 92.62 181 LYS A CA 1
ATOM 1481 C C . LYS A 1 181 ? 27.911 6.920 -5.085 1.00 92.62 181 LYS A C 1
ATOM 1483 O O . LYS A 1 181 ? 28.752 7.711 -5.500 1.00 92.62 181 LYS A O 1
ATOM 1488 N N . SER A 1 182 ? 26.912 6.461 -5.836 1.00 89.50 182 SER A N 1
ATOM 1489 C CA . SER A 1 182 ? 26.732 6.850 -7.235 1.00 89.50 182 SER A CA 1
ATOM 1490 C C . SER A 1 182 ? 26.458 8.344 -7.370 1.00 89.50 182 SER A C 1
ATOM 1492 O O . SER A 1 182 ? 27.069 8.989 -8.210 1.00 89.50 182 SER A O 1
ATOM 1494 N N . MET A 1 183 ? 25.592 8.914 -6.528 1.00 86.38 183 MET A N 1
ATOM 1495 C CA . MET A 1 183 ? 25.284 10.350 -6.543 1.00 86.38 183 MET A CA 1
ATOM 1496 C C . MET A 1 183 ? 26.469 11.206 -6.085 1.00 86.38 183 MET A C 1
ATOM 1498 O O . MET A 1 183 ? 26.702 12.276 -6.640 1.00 86.38 183 MET A O 1
ATOM 1502 N N . SER A 1 184 ? 27.249 10.709 -5.125 1.00 80.88 184 SER A N 1
ATOM 1503 C CA . SER A 1 184 ? 28.427 11.397 -4.586 1.00 80.88 184 SER A CA 1
ATOM 1504 C C . SER A 1 184 ? 29.596 11.476 -5.574 1.00 80.88 184 SER A C 1
ATOM 1506 O O . SER A 1 184 ? 30.482 12.294 -5.381 1.00 80.88 184 SER A O 1
ATOM 1508 N N . MET A 1 185 ? 29.613 10.657 -6.634 1.00 65.19 185 MET A N 1
ATOM 1509 C CA . MET A 1 185 ? 30.620 10.743 -7.705 1.00 65.19 185 MET A CA 1
ATOM 1510 C C . MET A 1 185 ? 30.327 11.835 -8.750 1.00 65.19 185 MET A C 1
ATOM 1512 O O . MET A 1 185 ? 31.163 12.078 -9.618 1.00 65.19 185 MET A O 1
ATOM 1516 N N . PHE A 1 186 ? 29.155 12.477 -8.696 1.00 57.44 186 PHE A N 1
ATOM 1517 C CA . PHE A 1 186 ? 28.775 1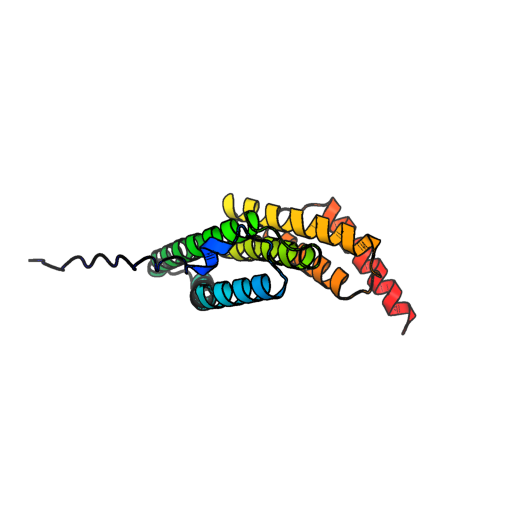3.577 -9.594 1.00 57.44 186 PHE A CA 1
ATOM 1518 C C . PHE A 1 186 ? 28.889 14.966 -8.938 1.00 57.44 186 PHE A C 1
ATOM 1520 O O . PHE A 1 186 ? 28.496 15.957 -9.557 1.00 57.44 186 PHE A O 1
ATOM 1527 N N . LEU A 1 187 ? 29.407 15.029 -7.706 1.00 48.78 187 LEU A N 1
ATOM 1528 C CA . LEU A 1 187 ? 29.711 16.245 -6.942 1.00 48.78 187 LEU A CA 1
ATOM 1529 C C . LEU A 1 187 ? 31.227 16.428 -6.831 1.00 48.78 187 LEU A C 1
ATOM 1531 O O . LEU A 1 187 ? 31.665 17.597 -6.898 1.00 48.78 187 LEU A O 1
#

Solvent-accessible surface area (backbone atoms only — not comparable to full-atom values): 10727 Å² total; per-residue (Å²): 136,88,84,81,83,83,79,78,82,74,75,78,79,72,75,79,56,76,71,67,75,53,42,80,45,75,37,46,59,66,57,54,50,50,52,50,51,56,52,48,74,70,42,49,68,58,50,54,49,50,54,59,49,70,76,57,84,44,84,84,46,52,62,56,50,52,52,46,38,52,54,51,48,53,56,40,49,54,51,44,55,51,52,75,60,41,39,56,32,88,93,13,42,67,62,50,50,51,50,49,23,49,47,28,42,56,47,23,70,61,39,63,84,93,34,73,66,23,48,52,26,41,48,54,17,46,56,47,48,51,53,52,43,59,53,38,64,76,75,45,59,72,75,32,66,71,49,48,51,49,48,51,52,48,53,52,50,42,65,74,62,70,58,80,53,67,69,59,51,53,56,47,52,57,44,50,55,51,24,50,54,58,57,60,74,79,112

pLDDT: mean 82.56, std 18.71, range [25.98, 97.06]

Radius of gyration: 20.16 Å; Cα contacts (8 Å, |Δi|>4): 140; chains: 1; bounding box: 71×26×54 Å

Sequence (187 aa):
MILLESHHFSLPCQPVPAFLRRIRDTQNRGELLYLKKLHCARVSEDEDELVSLSCHPQIEIEQNIQHLRRRLDYYYKAYEDILESARPAKNAVLAHQILLADAYLFHARTKPAYGKEQRKLYQRAIDIYRDLFRMARRSLSVTDLSLLTIVERIALILCENRSMVPSLVAEITSLLDEAEKSMSMFL